Protein AF-A0A940DIC1-F1 (afdb_monomer_lite)

Structure (mmCIF, N/CA/C/O backbone):
data_AF-A0A940DIC1-F1
#
_entry.id   AF-A0A940DIC1-F1
#
loop_
_atom_site.group_PDB
_atom_site.id
_atom_site.type_symbol
_atom_site.label_atom_id
_atom_site.label_alt_id
_atom_site.label_comp_id
_atom_site.label_asym_id
_atom_site.label_entity_id
_atom_site.label_seq_id
_atom_site.pdbx_PDB_ins_code
_atom_site.Cartn_x
_atom_site.Cartn_y
_atom_site.Cartn_z
_atom_site.occupancy
_atom_site.B_iso_or_equiv
_atom_site.auth_seq_id
_atom_site.auth_comp_id
_atom_site.auth_asym_id
_atom_site.auth_atom_id
_atom_site.pdbx_PDB_model_num
ATOM 1 N N . ILE A 1 1 ? -15.016 12.810 -9.858 1.00 68.69 1 ILE A N 1
ATOM 2 C CA . ILE A 1 1 ? -16.436 12.868 -9.439 1.00 68.69 1 ILE A CA 1
ATOM 3 C C . ILE A 1 1 ? -16.909 14.309 -9.594 1.00 68.69 1 ILE A C 1
ATOM 5 O O . ILE A 1 1 ? -16.432 15.171 -8.866 1.00 68.69 1 ILE A O 1
ATOM 9 N N . ARG A 1 2 ? -17.730 14.611 -10.606 1.00 76.62 2 ARG A N 1
ATOM 10 C CA . ARG A 1 2 ? -18.363 15.936 -10.747 1.00 76.62 2 ARG A CA 1
ATOM 11 C C . ARG A 1 2 ? -19.744 15.879 -10.094 1.00 76.62 2 ARG A C 1
ATOM 13 O O . ARG A 1 2 ? -20.342 14.812 -10.072 1.00 76.62 2 ARG A O 1
ATOM 20 N N . ASN A 1 3 ? -20.220 17.005 -9.569 1.00 85.69 3 ASN A N 1
ATOM 21 C CA . ASN A 1 3 ? -21.583 17.164 -9.049 1.00 85.69 3 ASN A CA 1
ATOM 22 C C . ASN A 1 3 ? -21.969 16.194 -7.912 1.00 85.69 3 ASN A C 1
ATOM 24 O O . ASN A 1 3 ? -23.116 15.772 -7.813 1.00 85.69 3 ASN A O 1
ATOM 28 N N . LEU A 1 4 ? -21.025 15.863 -7.023 1.00 89.25 4 LEU A N 1
ATOM 29 C CA . LEU A 1 4 ? -21.255 14.948 -5.895 1.00 89.25 4 LEU A CA 1
ATOM 30 C C . LEU A 1 4 ? -22.467 15.343 -5.031 1.00 89.25 4 LEU A C 1
ATOM 32 O O . LEU A 1 4 ? -23.227 14.479 -4.616 1.00 89.25 4 LEU A O 1
ATOM 36 N N . ILE A 1 5 ? -22.659 16.643 -4.788 1.00 89.31 5 ILE A N 1
ATOM 37 C CA . ILE A 1 5 ? -23.783 17.153 -3.987 1.00 89.31 5 ILE A CA 1
ATOM 38 C C . ILE A 1 5 ? -25.124 16.863 -4.671 1.00 89.31 5 ILE A C 1
ATOM 40 O O . ILE A 1 5 ? -26.065 16.450 -4.003 1.00 89.31 5 ILE A O 1
ATOM 44 N N . GLU A 1 6 ? -25.218 17.047 -5.991 1.00 91.06 6 GLU A N 1
ATOM 45 C CA . GLU A 1 6 ? -26.433 16.726 -6.757 1.00 91.06 6 GLU A CA 1
ATOM 46 C C . GLU A 1 6 ? -26.676 15.212 -6.763 1.00 91.06 6 GLU A C 1
ATOM 48 O O . GLU A 1 6 ? -27.787 14.761 -6.511 1.00 91.06 6 GLU A O 1
ATOM 53 N N . TYR A 1 7 ? -25.615 14.424 -6.965 1.00 90.12 7 TYR A N 1
ATOM 54 C CA . TYR A 1 7 ? -25.676 12.963 -6.957 1.00 90.12 7 TYR A CA 1
ATOM 55 C C . TYR A 1 7 ? -26.191 12.404 -5.621 1.00 90.12 7 TYR A C 1
ATOM 57 O O . TYR A 1 7 ? -27.053 11.526 -5.599 1.00 90.12 7 TYR A O 1
ATOM 65 N N . ASP A 1 8 ? -25.698 12.939 -4.505 1.00 92.38 8 ASP A N 1
ATOM 66 C CA . ASP A 1 8 ? -26.176 12.592 -3.166 1.00 92.38 8 ASP A CA 1
ATOM 67 C C . ASP A 1 8 ? -27.598 13.110 -2.900 1.00 92.38 8 ASP A C 1
ATOM 69 O O . ASP A 1 8 ? -28.417 12.382 -2.347 1.00 92.38 8 ASP A O 1
ATOM 73 N N . SER A 1 9 ? -27.930 14.324 -3.358 1.00 92.25 9 SER A N 1
ATOM 74 C CA . SER A 1 9 ? -29.283 14.896 -3.219 1.00 92.25 9 SER A CA 1
ATOM 75 C C . SER A 1 9 ? -30.351 14.072 -3.948 1.00 92.25 9 SER A C 1
ATOM 77 O O . SER A 1 9 ? -31.492 14.011 -3.495 1.00 92.25 9 SER A O 1
ATOM 79 N N . ASP A 1 10 ? -29.973 13.385 -5.028 1.00 93.19 10 ASP A N 1
ATOM 80 C CA . ASP A 1 10 ? -30.804 12.399 -5.729 1.00 93.19 10 ASP A CA 1
ATOM 81 C C . ASP A 1 10 ? -30.927 11.052 -4.977 1.00 93.19 10 ASP A C 1
ATOM 83 O O . ASP A 1 10 ? -31.548 10.113 -5.480 1.00 93.19 10 ASP A O 1
ATOM 87 N N . GLY A 1 11 ? -30.309 10.910 -3.800 1.00 91.56 11 GLY A N 1
ATOM 88 C CA . GLY A 1 11 ? -30.310 9.690 -2.990 1.00 91.56 11 GLY A CA 1
ATOM 89 C C . GLY A 1 11 ? -29.370 8.591 -3.494 1.00 91.56 11 GLY A C 1
ATOM 90 O O . GLY A 1 11 ? -29.521 7.437 -3.097 1.00 91.56 11 GLY A O 1
ATOM 91 N N . LYS A 1 12 ? -28.407 8.913 -4.369 1.00 90.69 12 LYS A N 1
ATOM 92 C CA . LYS A 1 12 ? -27.533 7.920 -5.026 1.00 90.69 12 LYS A CA 1
ATOM 93 C C . LYS A 1 12 ? -26.241 7.613 -4.260 1.00 90.69 12 LYS A C 1
ATOM 95 O O . LYS A 1 12 ? -25.469 6.768 -4.702 1.00 90.69 12 LYS A O 1
ATOM 100 N N . ALA A 1 13 ? -25.999 8.258 -3.116 1.00 92.38 13 ALA A N 1
ATOM 101 C CA . ALA A 1 13 ? -24.818 8.020 -2.277 1.00 92.38 13 ALA A CA 1
ATOM 102 C C . ALA A 1 13 ? -25.156 7.629 -0.815 1.00 92.38 13 ALA A C 1
ATOM 104 O O . ALA A 1 13 ? -24.582 8.180 0.131 1.00 92.38 13 ALA A O 1
ATOM 105 N N . PRO A 1 14 ? -26.073 6.664 -0.583 1.00 92.94 14 PRO A N 1
ATOM 106 C CA . PRO A 1 14 ? -26.508 6.309 0.765 1.00 92.94 14 PRO A CA 1
ATOM 107 C C . PRO A 1 14 ? -25.343 5.780 1.606 1.00 92.94 14 PRO A C 1
ATOM 109 O O . PRO A 1 14 ? -24.697 4.807 1.242 1.00 92.94 14 PRO A O 1
ATOM 112 N N . GLY A 1 15 ? -25.085 6.402 2.759 1.00 90.44 15 GLY A N 1
ATOM 113 C CA . GLY A 1 15 ? -24.002 5.975 3.651 1.00 90.44 15 GLY A CA 1
ATOM 114 C C . GLY A 1 15 ? -22.594 6.288 3.133 1.00 90.44 15 GLY A C 1
ATOM 115 O O . GLY A 1 15 ? -21.629 5.738 3.664 1.00 90.44 15 GLY A O 1
ATOM 116 N N . PHE A 1 16 ? -22.465 7.165 2.128 1.00 93.38 16 PHE A N 1
ATOM 117 C CA . PHE A 1 16 ? -21.172 7.615 1.617 1.00 93.38 16 PHE A CA 1
ATOM 118 C C . PHE A 1 16 ? -20.406 8.463 2.648 1.00 93.38 16 PHE A C 1
ATOM 120 O O . PHE A 1 16 ? -19.205 8.280 2.860 1.00 93.38 16 PHE A O 1
ATOM 127 N N . TRP A 1 17 ? -21.106 9.393 3.297 1.00 92.25 17 TRP A N 1
ATOM 128 C CA . TRP A 1 17 ? -20.506 10.398 4.171 1.00 92.25 17 TRP A CA 1
ATOM 129 C C . TRP A 1 17 ? -19.941 9.833 5.478 1.00 92.25 17 TRP A C 1
ATOM 131 O O . TRP A 1 17 ? -20.374 8.799 5.981 1.00 92.25 17 TRP A O 1
ATOM 141 N N . LYS A 1 18 ? -18.991 10.584 6.058 1.00 92.19 18 LYS A N 1
ATOM 142 C CA . LYS A 1 18 ? -18.261 10.257 7.299 1.00 92.19 18 LYS A CA 1
ATOM 143 C C . LYS A 1 18 ? -17.429 8.970 7.237 1.00 92.19 18 LYS A C 1
ATOM 145 O O . LYS A 1 18 ? -17.080 8.428 8.282 1.00 92.19 18 LYS A O 1
ATOM 150 N N . ARG A 1 19 ? -17.073 8.517 6.035 1.00 93.62 19 ARG A N 1
ATOM 151 C CA . ARG A 1 19 ? -16.228 7.343 5.825 1.00 93.62 19 ARG A CA 1
ATOM 152 C C . ARG A 1 19 ? -14.916 7.683 5.125 1.00 93.62 19 ARG A C 1
ATOM 154 O O . ARG A 1 19 ? -14.819 8.690 4.429 1.00 93.62 19 ARG A O 1
ATOM 161 N N . VAL A 1 20 ? -13.918 6.832 5.328 1.00 94.62 20 VAL A N 1
ATOM 162 C CA . VAL A 1 20 ? -12.654 6.805 4.590 1.00 94.62 20 VAL A CA 1
ATOM 163 C C . VAL A 1 20 ? -12.739 5.681 3.566 1.00 94.62 20 VAL A C 1
ATOM 165 O O . VAL A 1 20 ? -13.267 4.611 3.862 1.00 94.62 20 VAL A O 1
ATOM 168 N N . TYR A 1 21 ? -12.240 5.945 2.363 1.00 94.38 21 TYR A N 1
ATOM 169 C CA . TYR A 1 21 ? -12.240 4.991 1.264 1.00 94.38 21 TYR A CA 1
ATOM 170 C C . TYR A 1 21 ? -10.852 4.894 0.660 1.00 94.38 21 TYR A C 1
ATOM 172 O O . TYR A 1 21 ? -10.206 5.917 0.420 1.00 94.38 21 TYR A O 1
ATOM 180 N N . ASN A 1 22 ? -10.440 3.673 0.341 1.00 93.44 22 ASN A N 1
ATOM 181 C CA . ASN A 1 22 ? -9.242 3.449 -0.443 1.00 93.44 22 ASN A CA 1
ATOM 182 C C . ASN A 1 22 ? -9.527 3.692 -1.926 1.00 93.44 22 ASN A C 1
ATOM 184 O O . ASN A 1 22 ? -10.461 3.138 -2.508 1.00 93.44 22 ASN A O 1
ATOM 188 N N . ILE A 1 23 ? -8.695 4.520 -2.553 1.00 92.69 23 ILE A N 1
ATOM 189 C CA . ILE A 1 23 ? -8.735 4.764 -3.993 1.00 92.69 23 ILE A CA 1
ATOM 190 C C . ILE A 1 23 ? -7.682 3.873 -4.641 1.00 92.69 23 ILE A C 1
ATOM 192 O O . ILE A 1 23 ? -6.508 3.921 -4.290 1.00 92.69 23 ILE A O 1
ATOM 196 N N . GLY A 1 24 ? -8.101 3.076 -5.616 1.00 92.12 24 GLY A N 1
ATOM 197 C CA . GLY A 1 24 ? -7.212 2.208 -6.379 1.00 92.12 24 GLY A CA 1
ATOM 198 C C . GLY A 1 24 ? -7.800 1.898 -7.746 1.00 92.12 24 GLY A C 1
ATOM 199 O O . GLY A 1 24 ? -8.995 2.098 -7.968 1.00 92.12 24 GLY A O 1
ATOM 200 N N . GLY A 1 25 ? -6.972 1.390 -8.658 1.00 92.31 25 GLY A N 1
ATOM 201 C CA . GLY A 1 25 ? -7.389 1.041 -10.019 1.00 92.31 25 GLY A CA 1
ATOM 202 C C . GLY A 1 25 ? -8.165 -0.280 -10.138 1.00 92.31 25 GLY A C 1
ATOM 203 O O . GLY A 1 25 ? -8.448 -0.702 -11.255 1.00 92.31 25 GLY A O 1
ATOM 204 N N . GLY A 1 26 ? -8.502 -0.930 -9.018 1.00 92.81 26 GLY A N 1
ATOM 205 C CA . GLY A 1 26 ? -9.211 -2.212 -8.981 1.00 92.81 26 GLY A CA 1
ATOM 206 C C . GLY A 1 26 ? -8.342 -3.402 -9.391 1.00 92.81 26 GLY A C 1
ATOM 207 O O . GLY A 1 26 ? -7.152 -3.248 -9.663 1.00 92.81 26 GLY A O 1
ATOM 208 N N . LYS A 1 27 ? -8.951 -4.595 -9.450 1.00 91.00 27 LYS A N 1
ATOM 209 C CA . LYS A 1 27 ? -8.273 -5.871 -9.756 1.00 91.00 27 LYS A CA 1
ATOM 210 C C . LYS A 1 27 ? -7.411 -5.811 -11.022 1.00 91.00 27 LYS A C 1
ATOM 212 O O . LYS A 1 27 ? -6.298 -6.325 -11.022 1.00 91.00 27 LYS A O 1
ATOM 217 N N . ILE A 1 28 ? -7.892 -5.134 -12.066 1.00 90.25 28 ILE A N 1
ATOM 218 C CA . ILE A 1 28 ? -7.186 -5.007 -13.351 1.00 90.25 28 ILE A CA 1
ATOM 219 C C . ILE A 1 28 ? -5.861 -4.233 -13.248 1.00 90.25 28 ILE A C 1
ATOM 221 O O . ILE A 1 28 ? -4.942 -4.489 -14.015 1.00 90.25 28 ILE A O 1
ATOM 225 N N . ASN A 1 29 ? -5.737 -3.338 -12.264 1.00 93.88 29 ASN A N 1
ATOM 226 C CA . ASN A 1 29 ? -4.554 -2.506 -12.041 1.00 93.88 29 ASN A CA 1
ATOM 227 C C . ASN A 1 29 ? -3.745 -2.928 -10.803 1.00 93.88 29 ASN A C 1
ATOM 229 O O . ASN A 1 29 ? -2.856 -2.193 -10.37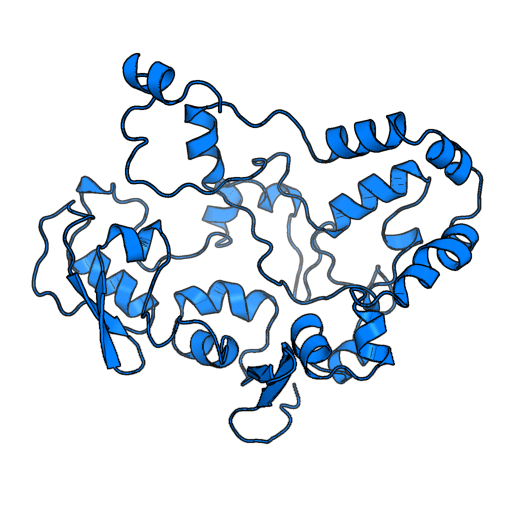2 1.00 93.88 29 ASN A O 1
ATOM 233 N N . ARG A 1 30 ? -4.020 -4.103 -10.219 1.00 93.38 30 ARG A N 1
ATOM 234 C CA . ARG A 1 30 ? -3.170 -4.720 -9.185 1.00 93.38 30 ARG A CA 1
ATOM 235 C C . ARG A 1 30 ? -1.895 -5.255 -9.844 1.00 93.38 30 ARG A C 1
ATOM 237 O O . ARG A 1 30 ? -1.766 -6.440 -10.123 1.00 93.38 30 ARG A O 1
ATOM 244 N N . ARG A 1 31 ? -1.000 -4.332 -10.190 1.00 92.69 31 ARG A N 1
ATOM 245 C CA . ARG A 1 31 ? 0.271 -4.558 -10.886 1.00 92.69 31 ARG A CA 1
ATOM 246 C C . ARG A 1 31 ? 1.433 -4.181 -9.970 1.00 92.69 31 ARG A C 1
ATOM 248 O O . ARG A 1 31 ? 1.280 -3.338 -9.083 1.00 92.69 31 ARG A O 1
ATOM 255 N N . THR A 1 32 ? 2.594 -4.782 -10.193 1.00 92.38 32 THR A N 1
ATOM 256 C CA . THR A 1 32 ? 3.843 -4.367 -9.544 1.00 92.38 32 THR A CA 1
ATOM 257 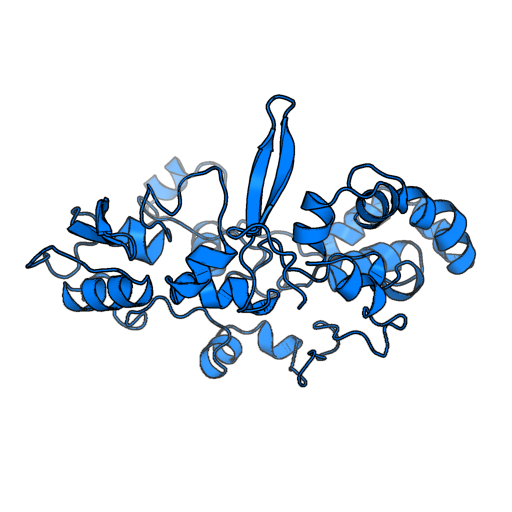C C . THR A 1 32 ? 4.461 -3.170 -10.269 1.00 92.38 32 THR A C 1
ATOM 259 O O . THR A 1 32 ? 4.123 -2.853 -11.417 1.00 92.38 32 THR A O 1
ATOM 262 N N . GLY A 1 33 ? 5.429 -2.517 -9.618 1.00 91.44 33 GLY A N 1
ATOM 263 C CA . GLY A 1 33 ? 6.285 -1.538 -10.290 1.00 91.44 33 GLY A CA 1
ATOM 264 C C . GLY A 1 33 ? 7.019 -2.145 -11.492 1.00 91.44 33 GLY A C 1
ATOM 265 O O . GLY A 1 33 ? 7.122 -1.491 -12.526 1.00 91.44 33 GLY A O 1
ATOM 266 N N . TYR A 1 34 ? 7.439 -3.414 -11.394 1.00 93.75 34 TYR A N 1
ATOM 267 C CA . TYR A 1 34 ? 8.045 -4.147 -12.508 1.00 93.75 34 TYR A CA 1
ATOM 268 C C . TYR A 1 34 ? 7.100 -4.233 -13.710 1.00 93.75 34 TYR A C 1
ATOM 270 O O . TYR A 1 34 ? 7.494 -3.811 -14.789 1.00 93.75 34 TYR A O 1
ATOM 278 N N . ASP A 1 35 ? 5.855 -4.697 -13.533 1.00 94.06 35 ASP A N 1
ATOM 279 C CA . ASP A 1 35 ? 4.901 -4.840 -14.654 1.00 94.06 35 ASP A CA 1
ATOM 280 C C . ASP A 1 35 ? 4.635 -3.496 -15.334 1.00 94.06 35 ASP A C 1
ATOM 282 O O . ASP A 1 35 ? 4.506 -3.398 -16.555 1.00 94.06 35 ASP A O 1
ATOM 286 N N . THR A 1 36 ? 4.575 -2.440 -14.520 1.00 94.12 36 THR A N 1
ATOM 287 C CA . THR A 1 36 ? 4.381 -1.078 -15.007 1.00 94.12 36 THR A CA 1
ATOM 288 C C . THR A 1 36 ? 5.567 -0.643 -15.865 1.00 94.12 36 THR A C 1
ATOM 290 O O . THR A 1 36 ? 5.358 -0.163 -16.977 1.00 94.12 36 THR A O 1
ATOM 293 N N . PHE A 1 37 ? 6.806 -0.839 -15.403 1.00 94.69 37 PHE A N 1
ATOM 294 C CA . PHE A 1 37 ? 7.995 -0.532 -16.201 1.00 94.69 37 PHE A CA 1
ATOM 295 C C . PHE A 1 37 ? 8.110 -1.409 -17.445 1.00 94.69 37 PHE A C 1
ATOM 297 O O . PHE A 1 37 ? 8.465 -0.897 -18.504 1.00 94.69 37 PHE A O 1
ATOM 304 N N . ASP A 1 38 ? 7.785 -2.694 -17.341 1.00 96.50 38 ASP A N 1
ATOM 305 C CA . ASP A 1 38 ? 7.857 -3.635 -18.454 1.00 96.50 38 ASP A CA 1
ATOM 306 C C . ASP A 1 38 ? 6.945 -3.208 -19.612 1.00 96.50 38 ASP A C 1
ATOM 308 O O . ASP A 1 38 ? 7.405 -3.074 -20.748 1.00 96.50 38 ASP A O 1
ATOM 312 N N . GLY A 1 39 ? 5.694 -2.837 -19.309 1.00 95.25 39 GLY A N 1
ATOM 313 C CA . GLY A 1 39 ? 4.765 -2.279 -20.295 1.00 95.25 39 GLY A CA 1
ATOM 314 C C . GLY A 1 39 ? 5.282 -0.996 -20.958 1.00 95.25 39 GLY A C 1
ATOM 315 O O . GLY A 1 39 ? 5.177 -0.834 -22.175 1.00 95.25 39 GLY A O 1
ATOM 316 N N . GLY A 1 40 ? 5.910 -0.102 -20.188 1.00 94.69 40 GLY A N 1
ATOM 317 C CA . GLY A 1 40 ? 6.514 1.120 -20.725 1.00 94.69 40 GLY A CA 1
ATOM 318 C C . GLY A 1 40 ? 7.714 0.842 -21.627 1.00 94.69 40 GLY A C 1
ATOM 319 O O . GLY A 1 40 ? 7.846 1.422 -22.707 1.00 94.69 40 GLY A O 1
ATOM 320 N N . PHE A 1 41 ? 8.574 -0.092 -21.230 1.00 95.88 41 PHE A N 1
ATOM 321 C CA . PHE A 1 41 ? 9.735 -0.493 -22.015 1.00 95.88 41 PHE A CA 1
ATOM 322 C C . PHE A 1 41 ? 9.368 -1.261 -23.289 1.00 95.88 41 PHE A C 1
ATOM 324 O O . PHE A 1 41 ? 10.065 -1.120 -24.300 1.00 95.88 41 PHE A O 1
ATOM 331 N N . ALA A 1 42 ? 8.232 -1.960 -23.308 1.00 95.06 42 ALA A N 1
ATOM 332 C CA . ALA A 1 42 ? 7.696 -2.576 -24.519 1.00 95.06 42 ALA A CA 1
ATOM 333 C C . ALA A 1 42 ? 7.387 -1.539 -25.620 1.00 95.06 42 ALA A C 1
ATOM 335 O O . ALA A 1 42 ? 7.530 -1.826 -26.816 1.00 95.06 42 ALA A O 1
ATOM 336 N N . ILE A 1 43 ? 7.049 -0.292 -25.253 1.00 94.25 43 ILE A N 1
ATOM 337 C CA . ILE A 1 43 ? 6.832 0.804 -26.217 1.00 94.25 43 ILE A CA 1
ATOM 338 C C . ILE A 1 43 ? 8.113 1.116 -27.001 1.00 94.25 43 ILE A C 1
ATOM 340 O O . ILE A 1 43 ? 8.034 1.415 -28.193 1.00 94.25 43 ILE A O 1
ATOM 344 N N . ILE A 1 44 ? 9.284 1.003 -26.370 1.00 92.88 44 ILE A N 1
ATOM 345 C CA . ILE A 1 44 ? 10.596 1.215 -27.006 1.00 92.88 44 ILE A CA 1
ATOM 346 C C . ILE A 1 44 ? 11.272 -0.092 -27.448 1.00 92.88 44 ILE A C 1
ATOM 348 O O . ILE A 1 44 ? 12.427 -0.071 -27.862 1.00 92.88 44 ILE A O 1
ATOM 352 N N . GLY A 1 45 ? 10.550 -1.218 -27.417 1.00 91.88 45 GLY A N 1
ATOM 353 C CA . GLY A 1 45 ? 11.000 -2.498 -27.973 1.00 91.88 45 GLY A CA 1
ATOM 354 C C . GLY A 1 45 ? 11.894 -3.324 -27.052 1.00 91.88 45 GLY A C 1
ATOM 355 O O . GLY A 1 45 ? 12.635 -4.172 -27.541 1.00 91.88 45 GLY A O 1
ATOM 356 N N . GLY A 1 46 ? 11.841 -3.085 -25.742 1.00 94.62 46 GLY A N 1
ATOM 357 C CA . GLY A 1 46 ? 12.520 -3.915 -24.749 1.00 94.62 46 GLY A CA 1
ATOM 358 C C . GLY A 1 46 ? 11.587 -4.353 -23.628 1.00 94.62 46 GLY A C 1
ATOM 359 O O . GLY A 1 46 ? 10.371 -4.369 -23.784 1.00 94.62 46 GLY A O 1
ATOM 360 N N . SER A 1 47 ? 12.190 -4.696 -22.499 1.00 96.06 47 SER A N 1
ATOM 361 C CA . SER A 1 47 ? 11.538 -5.134 -21.265 1.00 96.06 47 SER A CA 1
ATOM 362 C C . SER A 1 47 ? 12.206 -4.470 -20.064 1.00 96.06 47 SER A C 1
ATOM 364 O O . SER A 1 47 ? 13.285 -3.880 -20.204 1.00 96.06 47 SER A O 1
ATOM 366 N N . ALA A 1 48 ? 11.621 -4.611 -18.877 1.00 96.06 48 ALA A N 1
ATOM 367 C CA . ALA A 1 48 ? 12.287 -4.225 -17.632 1.00 96.06 48 ALA A CA 1
ATOM 368 C C . ALA A 1 48 ? 13.664 -4.896 -17.507 1.00 96.06 48 ALA A C 1
ATOM 370 O O . ALA A 1 48 ? 14.655 -4.225 -17.235 1.00 96.06 48 ALA A O 1
ATOM 371 N N . GLU A 1 49 ? 13.761 -6.182 -17.838 1.00 95.75 49 GLU A N 1
ATOM 372 C CA . GLU A 1 49 ? 15.012 -6.955 -17.752 1.00 95.75 49 GLU A CA 1
ATOM 373 C C . GLU A 1 49 ? 16.042 -6.562 -18.815 1.00 95.75 49 GLU A C 1
ATOM 375 O O . GLU A 1 49 ? 17.247 -6.680 -18.608 1.00 95.75 49 GLU A O 1
ATOM 380 N N . SER A 1 50 ? 15.583 -6.037 -19.954 1.00 95.62 50 SER A N 1
ATOM 381 C CA . SER A 1 50 ? 16.474 -5.541 -21.008 1.00 95.62 50 SER A CA 1
ATOM 382 C C . SER A 1 50 ? 17.194 -4.257 -20.606 1.00 95.62 50 SER A C 1
ATOM 384 O O . SER A 1 50 ? 18.265 -3.958 -21.139 1.00 95.62 50 SER A O 1
ATOM 386 N N . PHE A 1 51 ? 16.591 -3.463 -19.720 1.00 96.25 51 PHE A N 1
ATOM 387 C CA . PHE A 1 51 ? 17.006 -2.085 -19.469 1.00 96.25 51 PHE A CA 1
ATOM 388 C C . PHE A 1 51 ? 17.421 -1.803 -18.034 1.00 96.25 51 PHE A C 1
ATOM 390 O O . PHE A 1 51 ? 18.241 -0.911 -17.833 1.00 96.25 51 PHE A O 1
ATOM 397 N N . LEU A 1 52 ? 16.913 -2.552 -17.063 1.00 95.81 52 LEU A N 1
ATOM 398 C CA . LEU A 1 52 ? 17.233 -2.404 -15.650 1.00 95.81 52 LEU A CA 1
ATOM 399 C C . LEU A 1 52 ? 18.091 -3.572 -15.166 1.00 95.81 52 LEU A C 1
ATOM 401 O O . LEU A 1 52 ? 18.046 -4.668 -15.721 1.00 95.81 52 LEU A O 1
ATOM 405 N N . GLU A 1 53 ? 18.853 -3.325 -14.106 1.00 94.75 53 GLU A N 1
ATOM 406 C CA . GLU A 1 53 ? 19.495 -4.370 -13.307 1.00 94.75 53 GLU A CA 1
ATOM 407 C C . GLU A 1 53 ? 18.765 -4.497 -11.972 1.00 94.75 53 GLU A C 1
ATOM 409 O O . GLU A 1 53 ? 18.299 -3.470 -11.461 1.00 94.75 53 GLU A O 1
ATOM 414 N N . PRO A 1 54 ? 18.696 -5.691 -11.358 1.00 93.56 54 PRO A N 1
ATOM 415 C CA . PRO A 1 54 ? 17.997 -5.860 -10.089 1.00 93.56 54 PRO A CA 1
ATOM 416 C C . PRO A 1 54 ? 18.470 -4.870 -9.016 1.00 93.56 54 PRO A C 1
ATOM 418 O O . PRO A 1 54 ? 17.657 -4.167 -8.417 1.00 93.56 54 PRO A O 1
ATOM 421 N N . VAL A 1 55 ? 19.790 -4.704 -8.874 1.00 92.50 55 VAL A N 1
ATOM 422 C CA . VAL A 1 55 ? 20.418 -3.810 -7.885 1.00 92.50 55 VAL A CA 1
ATOM 423 C C . VAL A 1 55 ? 20.114 -2.320 -8.091 1.00 92.50 55 VAL A C 1
ATOM 425 O O . VAL A 1 55 ? 20.270 -1.528 -7.167 1.00 92.50 55 VAL A O 1
ATOM 428 N N . TRP A 1 56 ? 19.647 -1.904 -9.275 1.00 93.81 56 TRP A N 1
ATOM 429 C CA . TRP A 1 56 ? 19.282 -0.501 -9.520 1.00 93.81 56 TRP A CA 1
ATOM 430 C C . TRP A 1 56 ? 17.950 -0.101 -8.881 1.00 93.81 56 TRP A C 1
ATOM 432 O O . TRP A 1 56 ? 17.633 1.089 -8.821 1.00 93.81 56 TRP A O 1
ATOM 442 N N . ASN A 1 57 ? 17.178 -1.081 -8.415 1.00 91.62 57 ASN A N 1
ATOM 443 C CA . ASN A 1 57 ? 15.838 -0.901 -7.881 1.00 91.62 57 ASN A CA 1
ATOM 444 C C . ASN A 1 57 ? 15.850 -1.098 -6.365 1.00 91.62 57 ASN A C 1
ATOM 446 O O . ASN A 1 57 ? 16.570 -1.951 -5.851 1.00 91.62 57 ASN A O 1
ATOM 450 N N . CYS A 1 58 ? 15.035 -0.329 -5.643 1.00 90.69 58 CYS A N 1
ATOM 451 C CA . CYS A 1 58 ? 14.863 -0.523 -4.205 1.00 90.69 58 CYS A CA 1
ATOM 452 C C . CYS A 1 58 ? 14.139 -1.858 -3.952 1.00 90.69 58 CYS A C 1
ATOM 454 O O . CYS A 1 58 ? 12.988 -1.982 -4.376 1.00 90.69 58 CYS A O 1
ATOM 456 N N . PRO A 1 59 ? 14.744 -2.834 -3.249 1.00 87.62 59 PRO A N 1
ATOM 457 C CA . PRO A 1 59 ? 14.053 -4.070 -2.881 1.00 87.62 59 PRO A CA 1
ATOM 458 C C . PRO A 1 59 ? 13.026 -3.864 -1.757 1.00 87.62 59 PRO A C 1
ATOM 460 O O . PRO A 1 59 ? 12.158 -4.707 -1.558 1.00 87.62 59 PRO A O 1
ATOM 463 N N . ARG A 1 60 ? 13.120 -2.760 -1.001 1.00 89.38 60 ARG A N 1
ATOM 464 C CA . ARG A 1 60 ? 12.200 -2.459 0.102 1.00 89.38 60 ARG A CA 1
ATOM 465 C C . ARG A 1 60 ? 10.918 -1.807 -0.388 1.00 89.38 60 ARG A C 1
ATOM 467 O O . ARG A 1 60 ? 10.944 -0.875 -1.193 1.00 89.38 60 ARG A O 1
ATOM 474 N N . ASN A 1 61 ? 9.801 -2.249 0.176 1.00 81.81 61 ASN A N 1
ATOM 475 C CA . ASN A 1 61 ? 8.499 -1.677 -0.103 1.00 81.81 61 ASN A CA 1
ATOM 476 C C . ASN A 1 61 ? 8.293 -0.393 0.721 1.00 81.81 61 ASN A C 1
ATOM 478 O O . ASN A 1 61 ? 8.144 -0.429 1.940 1.00 81.81 61 ASN A O 1
ATOM 482 N N . PHE A 1 62 ? 8.267 0.761 0.049 1.00 65.56 62 PHE A N 1
ATOM 483 C CA . PHE A 1 62 ? 8.035 2.069 0.669 1.00 65.56 62 PHE A CA 1
ATOM 484 C C . PHE A 1 62 ? 6.544 2.462 0.608 1.00 65.56 62 PHE A C 1
ATOM 486 O O . PHE A 1 62 ? 6.237 3.591 0.247 1.00 65.56 62 PHE A O 1
ATOM 493 N N . HIS A 1 63 ? 5.622 1.565 0.990 1.00 65.69 63 HIS A N 1
ATOM 494 C CA . HIS A 1 63 ? 4.148 1.751 1.069 1.00 65.69 63 HIS A CA 1
ATOM 495 C C . HIS A 1 63 ? 3.317 1.430 -0.196 1.00 65.69 63 HIS A C 1
ATOM 497 O O . HIS A 1 63 ? 2.155 1.830 -0.291 1.00 65.69 63 HIS A O 1
ATOM 503 N N . GLY A 1 64 ? 3.859 0.693 -1.164 1.00 80.31 64 GLY A N 1
ATOM 504 C CA . GLY A 1 64 ? 3.079 0.150 -2.275 1.00 80.31 64 GLY A CA 1
ATOM 505 C C . GLY A 1 64 ? 2.238 -1.046 -1.827 1.00 80.31 64 GLY A C 1
ATOM 506 O O . GLY A 1 64 ? 2.776 -2.127 -1.607 1.00 80.31 64 GLY A O 1
ATOM 507 N N . VAL A 1 65 ? 0.922 -0.870 -1.712 1.00 88.19 65 VAL A N 1
ATOM 508 C CA . VAL A 1 65 ? -0.029 -1.948 -1.393 1.00 88.19 65 VAL A CA 1
ATOM 509 C C . VAL A 1 65 ? -1.204 -1.939 -2.363 1.00 88.19 65 VAL A C 1
ATOM 511 O O . VAL A 1 65 ? -1.547 -0.908 -2.948 1.00 88.19 65 VAL A O 1
ATOM 514 N N . TRP A 1 66 ? -1.841 -3.093 -2.533 1.00 92.19 66 TRP A N 1
ATOM 515 C CA . TRP A 1 66 ? -3.116 -3.186 -3.231 1.00 92.19 66 TRP A CA 1
ATOM 516 C C . TRP A 1 66 ? -4.266 -3.110 -2.235 1.00 92.19 66 TRP A C 1
ATOM 518 O O . TRP A 1 66 ? -4.258 -3.771 -1.203 1.00 92.19 66 TRP A O 1
ATOM 528 N N . PHE A 1 67 ? -5.291 -2.336 -2.579 1.00 92.88 67 PHE A N 1
ATOM 529 C CA . PHE A 1 67 ? -6.486 -2.201 -1.755 1.00 92.88 67 PHE A CA 1
ATOM 530 C C . PHE A 1 67 ? -7.580 -3.153 -2.242 1.00 92.88 67 PHE A C 1
ATOM 532 O O . PHE A 1 67 ? -8.159 -2.953 -3.324 1.00 92.88 67 PHE A O 1
ATOM 539 N N . SER A 1 68 ? -7.858 -4.185 -1.443 1.00 92.38 68 SER A N 1
ATOM 540 C CA . SER A 1 68 ? -8.924 -5.164 -1.694 1.00 92.38 68 SER A CA 1
ATOM 541 C C . SER A 1 68 ? -10.307 -4.506 -1.711 1.00 92.38 68 SER A C 1
ATOM 543 O O . SER A 1 68 ? -11.132 -4.794 -2.570 1.00 92.38 68 SER A O 1
ATOM 545 N N . ASP A 1 69 ? -10.519 -3.510 -0.854 1.00 92.81 69 ASP A N 1
ATOM 546 C CA . ASP A 1 69 ? -11.781 -2.788 -0.674 1.00 92.81 69 ASP A CA 1
ATOM 547 C C . ASP A 1 69 ? -11.955 -1.560 -1.586 1.00 92.81 69 ASP A C 1
ATOM 549 O O . ASP A 1 69 ? -12.964 -0.858 -1.508 1.00 92.81 69 ASP A O 1
ATOM 553 N N . SER A 1 70 ? -11.014 -1.287 -2.496 1.00 94.00 70 SER A N 1
ATOM 554 C CA . SER A 1 70 ? -11.090 -0.094 -3.355 1.00 94.00 70 SER A CA 1
ATOM 555 C C . SER A 1 70 ? -12.316 -0.071 -4.280 1.00 94.00 70 SER A C 1
ATOM 557 O O . SER A 1 70 ? -12.654 0.981 -4.825 1.00 94.00 70 SER A O 1
ATOM 559 N N . GLN A 1 71 ? -12.983 -1.216 -4.484 1.00 94.62 71 GLN A N 1
ATOM 560 C CA . GLN A 1 71 ? -14.246 -1.310 -5.224 1.00 94.62 71 GLN A CA 1
ATOM 561 C C . GLN A 1 71 ? -15.386 -0.535 -4.547 1.00 94.62 71 GLN A C 1
ATOM 563 O O . GLN A 1 71 ? -16.243 -0.003 -5.240 1.00 94.62 71 GLN A O 1
ATOM 568 N N . VAL A 1 72 ? -15.359 -0.377 -3.219 1.00 94.69 72 VAL A N 1
ATOM 569 C CA . VAL A 1 72 ? -16.447 0.267 -2.467 1.00 94.69 72 VAL A CA 1
ATOM 570 C C . VAL A 1 72 ? -16.714 1.692 -2.957 1.00 94.69 72 VAL A C 1
ATOM 572 O O . VAL A 1 72 ? -17.864 2.078 -3.129 1.00 94.69 72 VAL A O 1
ATOM 575 N N . LEU A 1 73 ? -15.667 2.491 -3.194 1.00 94.50 73 LEU A N 1
ATOM 576 C CA . LEU A 1 73 ? -15.841 3.852 -3.715 1.00 94.50 73 LEU A CA 1
ATOM 577 C C . LEU A 1 73 ? -16.199 3.860 -5.205 1.00 94.50 73 LEU A C 1
ATOM 579 O O . LEU A 1 73 ? -16.914 4.749 -5.670 1.00 94.50 73 LEU A O 1
ATOM 583 N N . GLU A 1 74 ? -15.682 2.887 -5.951 1.00 94.62 74 GLU A N 1
ATOM 584 C CA . GLU A 1 74 ? -15.989 2.725 -7.369 1.00 94.62 74 GLU A CA 1
ATOM 585 C C . GLU A 1 74 ? -17.478 2.431 -7.582 1.00 94.62 74 GLU A C 1
ATOM 587 O O . GLU A 1 74 ? -18.070 2.994 -8.497 1.00 94.62 74 GLU A O 1
ATOM 592 N N . ASP A 1 75 ? -18.111 1.652 -6.705 1.00 94.12 75 ASP A N 1
ATOM 593 C CA . ASP A 1 75 ? -19.547 1.354 -6.772 1.00 94.12 75 ASP A CA 1
ATOM 594 C C . ASP A 1 75 ? -20.430 2.595 -6.567 1.00 94.12 75 ASP A C 1
ATOM 596 O O . ASP A 1 75 ? -21.554 2.638 -7.062 1.00 94.12 75 ASP A O 1
ATOM 600 N N . TYR A 1 76 ? -19.930 3.629 -5.878 1.00 92.75 76 TYR A N 1
ATOM 601 C CA . TYR A 1 76 ? -20.651 4.898 -5.759 1.00 92.75 76 TYR A CA 1
ATOM 602 C C . TYR A 1 76 ? -20.542 5.764 -7.011 1.00 92.75 76 TYR A C 1
ATOM 604 O O . TYR A 1 76 ? -21.512 6.437 -7.361 1.00 92.75 76 TYR A O 1
ATOM 612 N N . PHE A 1 77 ? -19.360 5.832 -7.635 1.00 92.12 77 PHE A N 1
ATOM 613 C CA . PHE A 1 77 ? -19.042 6.929 -8.559 1.00 92.12 77 PHE A CA 1
ATOM 614 C C . PHE A 1 77 ? -18.463 6.530 -9.910 1.00 92.12 77 PHE A C 1
ATOM 616 O O . PHE A 1 77 ? -18.287 7.419 -10.746 1.00 92.12 77 PHE A O 1
ATOM 623 N N . HIS A 1 78 ? -18.154 5.253 -10.120 1.00 91.88 78 HIS A N 1
ATOM 624 C CA . HIS A 1 78 ? -17.646 4.709 -11.378 1.00 91.88 78 HIS A CA 1
ATOM 625 C C . HIS A 1 78 ? -16.513 5.560 -11.981 1.00 91.88 78 HIS A C 1
ATOM 627 O O . HIS A 1 78 ? -16.589 6.037 -13.116 1.00 91.88 78 HIS A O 1
ATOM 633 N N . PHE A 1 79 ? -15.506 5.876 -11.160 1.00 91.31 79 PHE A N 1
ATOM 634 C CA . PHE A 1 79 ? -14.457 6.838 -11.499 1.00 91.31 79 PHE A CA 1
ATOM 635 C C . PHE A 1 79 ? -13.283 6.206 -12.249 1.00 91.31 79 PHE A C 1
ATOM 637 O O . PHE A 1 79 ? -12.457 6.939 -12.798 1.00 91.31 79 PHE A O 1
ATOM 644 N N . ARG A 1 80 ? -13.172 4.875 -12.260 1.00 93.75 80 ARG A N 1
ATOM 645 C CA . ARG A 1 80 ? -12.115 4.167 -12.984 1.00 93.75 80 ARG A CA 1
ATOM 646 C C . ARG A 1 80 ? -12.421 4.144 -14.475 1.00 93.75 80 ARG A C 1
ATOM 648 O O . ARG A 1 80 ? -13.453 3.647 -14.907 1.00 93.75 80 ARG A O 1
ATOM 655 N N . THR A 1 81 ? -11.488 4.651 -15.271 1.00 93.00 81 THR A N 1
ATOM 656 C CA . THR A 1 81 ? -11.655 4.757 -16.729 1.00 93.00 81 THR A CA 1
ATOM 657 C C . THR A 1 81 ? -10.488 4.191 -17.526 1.00 93.00 81 THR A C 1
ATOM 659 O O . THR A 1 81 ? -10.588 4.123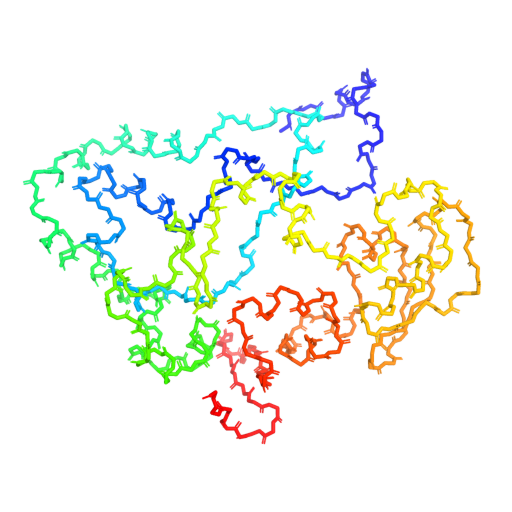 -18.746 1.00 93.00 81 THR A O 1
ATOM 662 N N . GLN A 1 82 ? -9.381 3.842 -16.866 1.00 93.69 82 GLN A N 1
ATOM 663 C CA . GLN A 1 82 ? -8.122 3.492 -17.519 1.00 93.69 82 GLN A CA 1
ATOM 664 C C . GLN A 1 82 ? -7.416 2.343 -16.799 1.00 93.69 82 GLN A C 1
ATOM 666 O O . GLN A 1 82 ? -7.461 2.236 -15.565 1.00 93.69 82 GLN A O 1
ATOM 671 N N . THR A 1 83 ? -6.720 1.521 -17.578 1.00 94.81 83 THR A N 1
ATOM 672 C CA . THR A 1 83 ? -5.738 0.551 -17.092 1.00 94.81 83 THR A CA 1
ATOM 673 C C . THR A 1 83 ? -4.300 1.070 -17.224 1.00 94.81 83 THR A C 1
ATOM 675 O O . THR A 1 83 ? -4.044 2.121 -17.821 1.00 94.81 83 THR A O 1
ATOM 678 N N . VAL A 1 84 ? -3.333 0.331 -16.670 1.00 93.56 84 VAL A N 1
ATOM 679 C CA . VAL A 1 84 ? -1.898 0.576 -16.907 1.00 93.56 84 VAL A CA 1
ATOM 680 C C . VAL A 1 84 ? -1.560 0.470 -18.401 1.00 93.56 84 VAL A C 1
ATOM 682 O O . VAL A 1 84 ? -0.755 1.247 -18.911 1.00 93.56 84 VAL A O 1
ATOM 685 N N . GLU A 1 85 ? -2.202 -0.444 -19.127 1.00 94.56 85 GLU A N 1
ATOM 686 C CA . GLU A 1 85 ? -2.039 -0.591 -20.576 1.00 94.56 85 GLU A CA 1
ATOM 687 C C . GLU A 1 85 ? -2.572 0.637 -21.322 1.00 94.56 85 GLU A C 1
ATOM 689 O O . GLU A 1 85 ? -1.859 1.175 -22.169 1.00 94.56 85 GLU A O 1
ATOM 694 N N . ASP A 1 86 ? -3.758 1.144 -20.959 1.00 96.62 86 ASP A N 1
ATOM 695 C CA . ASP A 1 86 ? -4.311 2.371 -21.553 1.00 96.62 86 ASP A CA 1
ATOM 696 C C . ASP A 1 86 ? -3.360 3.563 -21.372 1.00 96.62 86 ASP A C 1
ATOM 698 O O . ASP A 1 86 ? -3.151 4.353 -22.298 1.00 96.62 86 ASP A O 1
ATOM 702 N N . TYR A 1 87 ? -2.752 3.692 -20.186 1.00 95.44 87 TYR A N 1
ATOM 703 C CA . TYR A 1 87 ? -1.748 4.723 -19.916 1.00 95.44 87 TYR A CA 1
ATOM 704 C C . TYR A 1 87 ? -0.565 4.617 -20.886 1.00 95.44 87 TYR A C 1
ATOM 706 O O . TYR A 1 87 ? -0.189 5.606 -21.525 1.00 95.44 87 TYR A O 1
ATOM 714 N N . TRP A 1 88 ? -0.007 3.418 -21.051 1.00 95.81 88 TRP A N 1
ATOM 715 C CA . TRP A 1 88 ? 1.122 3.195 -21.950 1.00 95.81 88 TRP A CA 1
ATOM 716 C C . TRP A 1 88 ? 0.761 3.381 -23.424 1.00 95.81 88 TRP A C 1
ATOM 718 O O . TRP A 1 88 ? 1.561 3.930 -24.184 1.00 95.81 88 TRP A O 1
ATOM 728 N N . GLU A 1 89 ? -0.459 3.040 -23.836 1.00 95.50 89 GLU A N 1
ATOM 729 C CA . GLU A 1 89 ? -0.947 3.369 -25.174 1.00 95.50 89 GLU A CA 1
ATOM 730 C C . GLU A 1 89 ? -1.015 4.879 -25.421 1.00 95.50 89 GLU A C 1
ATOM 732 O O . GLU A 1 89 ? -0.656 5.346 -26.507 1.00 95.50 89 GLU A O 1
ATOM 737 N N . ILE A 1 90 ? -1.480 5.655 -24.438 1.00 96.06 90 ILE A N 1
ATOM 738 C CA . ILE A 1 90 ? -1.530 7.120 -24.528 1.00 96.06 90 ILE A CA 1
ATOM 739 C C . ILE A 1 90 ? -0.115 7.684 -24.676 1.00 96.06 90 ILE A C 1
ATOM 741 O O . ILE A 1 90 ? 0.121 8.509 -25.561 1.00 96.06 90 ILE A O 1
ATOM 745 N N . VAL A 1 91 ? 0.838 7.204 -23.871 1.00 95.44 91 VAL A N 1
ATOM 746 C CA . VAL A 1 91 ? 2.253 7.602 -23.964 1.00 95.44 91 VAL A CA 1
ATOM 747 C C . VAL A 1 91 ? 2.827 7.251 -25.339 1.00 95.44 91 VAL A C 1
ATOM 749 O O . VAL A 1 91 ? 3.443 8.102 -25.982 1.00 95.44 91 VAL A O 1
ATOM 752 N N . ALA A 1 92 ? 2.584 6.039 -25.842 1.00 94.94 92 ALA A N 1
ATOM 753 C CA . ALA A 1 92 ? 3.055 5.610 -27.158 1.00 94.94 92 ALA A CA 1
ATOM 754 C C . ALA A 1 92 ? 2.509 6.497 -28.290 1.00 94.94 92 ALA A C 1
ATOM 756 O O . ALA A 1 92 ? 3.253 6.880 -29.195 1.00 94.94 92 ALA A O 1
ATOM 757 N N . LYS A 1 93 ? 1.222 6.864 -28.223 1.00 95.62 93 LYS A N 1
ATOM 758 C CA . LYS A 1 93 ? 0.569 7.767 -29.188 1.00 95.62 93 LYS A CA 1
ATOM 759 C C . LYS A 1 93 ? 1.133 9.191 -29.106 1.00 95.62 93 LYS A C 1
ATOM 761 O O . LYS A 1 93 ? 1.332 9.822 -30.142 1.00 95.62 93 LYS A O 1
ATOM 766 N N . ALA A 1 94 ? 1.413 9.688 -27.900 1.00 96.56 94 ALA A N 1
ATOM 767 C CA . ALA A 1 94 ? 1.972 11.023 -27.674 1.00 96.56 94 ALA A CA 1
ATOM 768 C C . ALA A 1 94 ? 3.455 11.138 -28.072 1.00 96.56 94 ALA A C 1
ATOM 770 O O . ALA A 1 94 ? 3.909 12.220 -28.449 1.00 96.56 94 ALA A O 1
ATOM 771 N N . HIS A 1 95 ? 4.201 10.028 -28.045 1.00 94.06 95 HIS A N 1
ATOM 772 C CA . HIS A 1 95 ? 5.633 9.989 -28.346 1.00 94.06 95 HIS A CA 1
ATOM 773 C C . HIS A 1 95 ? 5.979 9.003 -29.478 1.00 94.06 95 HIS A C 1
ATOM 775 O O . HIS A 1 95 ? 6.671 8.010 -29.241 1.00 94.06 95 HIS A O 1
ATOM 781 N N . PRO A 1 96 ? 5.611 9.291 -30.745 1.00 90.31 96 PRO A N 1
ATOM 782 C CA . PRO A 1 96 ? 5.888 8.398 -31.877 1.00 90.31 96 PRO A CA 1
ATOM 783 C C . PRO A 1 96 ? 7.373 8.055 -32.070 1.00 90.31 96 PRO A C 1
ATOM 785 O O . PRO A 1 96 ? 7.702 7.006 -32.619 1.00 90.31 96 PRO A O 1
ATOM 788 N N . VAL A 1 97 ? 8.286 8.909 -31.590 1.00 89.06 97 VAL A N 1
ATOM 789 C CA . VAL A 1 97 ? 9.737 8.655 -31.606 1.00 89.06 97 VAL A CA 1
ATOM 790 C C . VAL A 1 97 ? 10.124 7.377 -30.852 1.00 89.06 97 VAL A C 1
ATOM 792 O O . VAL A 1 97 ? 11.086 6.714 -31.230 1.00 89.06 97 VAL A O 1
ATOM 795 N N . TYR A 1 98 ? 9.357 6.969 -29.838 1.00 90.19 98 TYR A N 1
ATOM 796 C CA . TYR A 1 98 ? 9.597 5.721 -29.112 1.00 90.19 98 TYR A CA 1
ATOM 797 C C . TYR A 1 98 ? 9.412 4.486 -29.995 1.00 90.19 98 TYR A C 1
ATOM 799 O O . TYR A 1 98 ? 10.150 3.516 -29.847 1.00 90.19 98 TYR A O 1
ATOM 807 N N . ALA A 1 99 ? 8.532 4.548 -30.999 1.00 85.12 99 ALA A N 1
ATOM 808 C CA . ALA A 1 99 ? 8.401 3.470 -31.974 1.00 85.12 99 ALA A CA 1
ATOM 809 C C . ALA A 1 99 ? 9.671 3.297 -32.828 1.00 85.12 99 ALA A C 1
ATOM 811 O O . ALA A 1 99 ? 9.967 2.184 -33.253 1.00 85.12 99 ALA A O 1
ATOM 812 N N . VAL A 1 100 ? 10.449 4.366 -33.043 1.00 87.50 100 VAL A N 1
ATOM 813 C CA . VAL A 1 100 ? 11.740 4.296 -33.751 1.00 87.50 100 VAL A CA 1
ATOM 814 C C . VAL A 1 100 ? 12.803 3.614 -32.887 1.00 87.50 100 VAL A C 1
ATOM 816 O O . VAL A 1 100 ? 13.646 2.887 -33.412 1.00 87.50 100 VAL A O 1
ATOM 819 N N . ALA A 1 101 ? 12.745 3.788 -31.562 1.00 88.88 101 ALA A N 1
ATOM 820 C CA . ALA A 1 101 ? 13.681 3.147 -30.639 1.00 88.88 101 ALA A CA 1
ATOM 821 C C . ALA A 1 101 ? 13.629 1.611 -30.717 1.00 88.88 101 ALA A C 1
ATOM 823 O O . ALA A 1 101 ? 14.656 0.975 -30.510 1.00 88.88 101 ALA A O 1
ATOM 824 N N . LYS A 1 102 ? 12.497 1.025 -31.143 1.00 88.69 102 LYS A N 1
ATOM 825 C CA . LYS A 1 102 ? 12.341 -0.427 -31.358 1.00 88.69 102 LYS A CA 1
ATOM 826 C C . LYS A 1 102 ? 13.351 -1.033 -32.339 1.00 88.69 102 LYS A C 1
ATOM 828 O O . LYS A 1 102 ? 13.571 -2.238 -32.315 1.00 88.69 102 LYS A O 1
ATOM 833 N N . PHE A 1 103 ? 13.938 -0.224 -33.222 1.00 91.25 103 PHE A N 1
ATOM 834 C CA . PHE A 1 103 ? 14.936 -0.679 -34.196 1.00 91.25 103 PHE A CA 1
ATOM 835 C C . PHE A 1 103 ? 16.379 -0.576 -33.683 1.00 91.25 103 PHE A C 1
ATOM 837 O O . PHE A 1 103 ? 17.306 -1.000 -34.373 1.00 91.25 103 PHE A O 1
ATOM 844 N N . LEU A 1 104 ? 16.592 0.002 -32.498 1.00 91.56 104 LEU A N 1
ATOM 845 C CA . LEU A 1 104 ? 17.908 0.111 -31.880 1.00 91.56 104 LEU A CA 1
ATOM 846 C C . LEU A 1 104 ? 18.158 -1.092 -30.956 1.00 91.56 104 LEU A C 1
ATOM 848 O O . LEU A 1 104 ? 17.243 -1.523 -30.256 1.00 91.56 104 LEU A O 1
ATOM 852 N N . PRO A 1 105 ? 19.395 -1.617 -30.882 1.00 93.81 105 PRO A N 1
ATOM 853 C CA . PRO A 1 105 ? 19.729 -2.658 -29.916 1.00 93.81 105 PRO A CA 1
ATOM 854 C C . PRO A 1 105 ? 19.465 -2.194 -28.478 1.00 93.81 105 PRO A C 1
ATOM 856 O O . PRO A 1 105 ? 19.904 -1.109 -28.085 1.00 93.81 105 PRO A O 1
ATOM 859 N N . SER A 1 106 ? 18.815 -3.032 -27.667 1.00 93.81 106 SER A N 1
ATOM 860 C CA . SER A 1 106 ? 18.447 -2.693 -26.285 1.00 93.81 106 SER A CA 1
ATOM 861 C C . SER A 1 106 ? 19.652 -2.272 -25.437 1.00 93.81 106 SER A C 1
ATOM 863 O O . SER A 1 106 ? 19.586 -1.272 -24.727 1.00 93.81 106 SER A O 1
ATOM 865 N N . GLY A 1 107 ? 20.799 -2.944 -25.587 1.00 94.75 107 GLY A N 1
ATOM 866 C CA . GLY A 1 107 ? 22.039 -2.575 -24.894 1.00 94.75 107 GLY A CA 1
ATOM 867 C C . GLY A 1 107 ? 22.531 -1.154 -25.210 1.00 94.75 107 GLY A C 1
ATOM 868 O O . GLY A 1 107 ? 23.076 -0.482 -24.335 1.00 94.75 107 GLY A O 1
ATOM 869 N N . LEU A 1 108 ? 22.290 -0.651 -26.427 1.00 94.75 108 LEU A N 1
ATOM 870 C CA . LEU A 1 108 ? 22.640 0.722 -26.797 1.00 94.75 108 LEU A CA 1
ATOM 871 C C . LEU A 1 108 ? 21.727 1.733 -26.093 1.00 94.75 108 LEU A C 1
ATOM 873 O O . LEU A 1 108 ? 22.213 2.721 -25.542 1.00 94.75 108 LEU A O 1
ATOM 877 N N . ILE A 1 109 ? 20.417 1.470 -26.079 1.00 94.56 109 ILE A N 1
ATOM 878 C CA . ILE A 1 109 ? 19.433 2.304 -25.373 1.00 94.56 109 ILE A CA 1
ATOM 879 C C . ILE A 1 109 ? 19.730 2.302 -23.870 1.00 94.56 109 ILE A C 1
ATOM 881 O O . ILE A 1 109 ? 19.810 3.369 -23.260 1.00 94.56 109 ILE A O 1
ATOM 885 N N . LYS A 1 110 ? 19.966 1.121 -23.286 1.00 95.94 110 LYS A N 1
ATOM 886 C CA . LYS A 1 110 ? 20.353 0.957 -21.882 1.00 95.94 110 LYS A CA 1
ATOM 887 C C . LYS A 1 110 ? 21.537 1.854 -21.538 1.00 95.94 110 LYS A C 1
ATOM 889 O O . LYS A 1 110 ? 21.442 2.669 -20.626 1.00 95.94 110 LYS A O 1
ATOM 894 N N . LYS A 1 111 ? 22.612 1.776 -22.328 1.00 96.12 111 LYS A N 1
ATOM 895 C CA . LYS A 1 111 ? 23.849 2.516 -22.062 1.00 96.12 111 LYS A CA 1
ATOM 896 C C . LYS A 1 111 ? 23.708 4.029 -22.236 1.00 96.12 111 LYS A C 1
ATOM 898 O O . LYS A 1 111 ? 24.281 4.799 -21.469 1.00 96.12 111 LYS A O 1
ATOM 903 N N . LEU A 1 112 ? 22.997 4.469 -23.275 1.00 94.56 112 LEU A N 1
ATOM 904 C CA . LEU A 1 112 ? 22.952 5.883 -23.665 1.00 94.56 112 LEU A CA 1
ATOM 905 C C . LEU A 1 112 ? 21.782 6.667 -23.066 1.00 94.56 112 LEU A C 1
ATOM 907 O O . LEU A 1 112 ? 21.857 7.897 -23.027 1.00 94.56 112 LEU A O 1
ATOM 911 N N . ALA A 1 113 ? 20.726 5.990 -22.620 1.00 93.00 113 ALA A N 1
ATOM 912 C CA . ALA A 1 113 ? 19.553 6.613 -22.017 1.00 93.00 113 ALA A CA 1
ATOM 913 C C . ALA A 1 113 ? 19.381 6.185 -20.556 1.00 93.00 113 ALA A C 1
ATOM 915 O O . ALA A 1 113 ? 19.460 7.034 -19.674 1.00 93.00 113 ALA A O 1
ATOM 916 N N . ILE A 1 114 ? 19.202 4.888 -20.293 1.00 94.75 114 ILE A N 1
ATOM 917 C CA . ILE A 1 114 ? 18.772 4.395 -18.973 1.00 94.75 114 ILE A CA 1
ATOM 918 C C . ILE A 1 114 ? 19.868 4.552 -17.916 1.00 94.75 114 ILE A C 1
ATOM 920 O O . ILE A 1 114 ? 19.630 5.162 -16.879 1.00 94.75 114 ILE A O 1
ATOM 924 N N . GLU A 1 115 ? 21.096 4.110 -18.195 1.00 96.25 115 GLU A N 1
ATOM 925 C CA . GLU A 1 115 ? 22.223 4.241 -17.258 1.00 96.25 115 GLU A CA 1
ATOM 926 C C . GLU A 1 115 ? 22.535 5.700 -16.903 1.00 96.25 115 GLU A C 1
ATOM 928 O O . GLU A 1 115 ? 22.999 5.989 -15.801 1.00 96.25 115 GLU A O 1
ATOM 933 N N . ARG A 1 116 ? 22.250 6.651 -17.802 1.00 95.38 116 ARG A N 1
ATOM 934 C CA . ARG A 1 116 ? 22.452 8.079 -17.514 1.00 95.38 116 ARG A CA 1
ATOM 935 C C . ARG A 1 116 ? 21.504 8.595 -16.433 1.00 95.38 116 ARG A C 1
ATOM 937 O O . ARG A 1 116 ? 21.865 9.534 -15.727 1.00 95.38 116 ARG A O 1
ATOM 944 N N . LEU A 1 117 ? 20.333 7.977 -16.280 1.00 94.94 117 LEU A N 1
ATOM 945 C CA . LEU A 1 117 ? 19.361 8.331 -15.245 1.00 94.94 117 LEU A CA 1
ATOM 946 C C . LEU A 1 117 ? 19.826 7.905 -13.846 1.00 94.94 117 LEU A C 1
ATOM 948 O O . LEU A 1 117 ? 19.375 8.484 -12.864 1.00 94.94 117 LEU A O 1
ATOM 952 N N . LEU A 1 118 ? 20.779 6.969 -13.730 1.00 95.12 118 LEU A N 1
ATOM 953 C CA . LEU A 1 118 ? 21.321 6.529 -12.435 1.00 95.12 118 LEU A CA 1
ATOM 954 C C . LEU A 1 118 ? 22.076 7.636 -11.685 1.00 95.12 118 LEU A C 1
ATOM 956 O O . LEU A 1 118 ? 22.326 7.503 -10.490 1.00 95.12 118 LEU A O 1
ATOM 960 N N . GLY A 1 119 ? 22.460 8.713 -12.376 1.00 93.81 119 GLY A N 1
ATOM 961 C CA . GLY A 1 119 ? 23.068 9.894 -11.768 1.00 93.81 119 GLY A CA 1
ATOM 962 C C . GLY A 1 119 ? 22.065 10.885 -11.168 1.00 93.81 119 GLY A C 1
ATOM 963 O O . GLY A 1 119 ? 22.495 11.829 -10.501 1.00 93.81 119 GLY A O 1
ATOM 964 N N . ASP A 1 120 ? 20.761 10.704 -11.400 1.00 94.69 120 ASP A N 1
ATOM 965 C CA . ASP A 1 120 ? 19.725 11.607 -10.898 1.00 94.69 120 ASP A CA 1
ATOM 966 C C . ASP A 1 120 ? 19.643 11.574 -9.367 1.00 94.69 120 ASP A C 1
ATOM 968 O O . ASP A 1 120 ? 19.808 10.532 -8.737 1.00 94.69 120 ASP A O 1
ATOM 972 N N . SER A 1 121 ? 19.343 12.716 -8.747 1.00 90.94 121 SER A N 1
ATOM 973 C CA . SER A 1 121 ? 19.195 12.834 -7.290 1.00 90.94 121 SER A CA 1
ATOM 974 C C . SER A 1 121 ? 18.127 11.923 -6.671 1.00 90.94 121 SER A C 1
ATOM 976 O O . SER A 1 121 ? 18.173 11.695 -5.462 1.00 90.94 121 SER A O 1
ATOM 978 N N . ASN A 1 122 ? 17.194 11.403 -7.472 1.00 89.81 122 ASN A N 1
ATOM 979 C CA . ASN A 1 122 ? 16.145 10.473 -7.060 1.00 89.81 122 ASN A CA 1
ATOM 980 C C . ASN A 1 122 ? 16.444 9.009 -7.421 1.00 89.81 122 ASN A C 1
ATOM 982 O O . ASN A 1 122 ? 15.636 8.137 -7.110 1.00 89.81 122 ASN A O 1
ATOM 986 N N . ALA A 1 123 ? 17.574 8.718 -8.072 1.00 93.62 123 ALA A N 1
ATOM 987 C CA . ALA A 1 123 ? 17.947 7.353 -8.412 1.00 93.62 123 ALA A CA 1
ATOM 988 C C . ALA A 1 123 ? 18.568 6.637 -7.197 1.00 93.62 123 ALA A C 1
ATOM 990 O O . ALA A 1 123 ? 19.510 7.169 -6.603 1.00 93.62 123 ALA A O 1
ATOM 991 N N . PRO A 1 124 ? 18.148 5.403 -6.866 1.00 93.75 124 PRO A N 1
ATOM 992 C CA . PRO A 1 124 ? 18.723 4.656 -5.747 1.00 93.75 124 PRO A CA 1
ATOM 993 C C . PRO A 1 124 ? 20.240 4.490 -5.858 1.00 93.75 124 PRO A C 1
ATOM 995 O O . PRO A 1 124 ? 20.975 4.725 -4.900 1.00 93.75 124 PRO A O 1
ATOM 998 N N . MET A 1 125 ? 20.731 4.207 -7.067 1.00 94.69 125 MET A N 1
ATOM 999 C CA . MET A 1 125 ? 22.166 4.086 -7.323 1.00 94.69 125 MET A CA 1
ATOM 1000 C C . MET A 1 125 ? 22.930 5.390 -7.099 1.00 94.69 125 MET A C 1
ATOM 1002 O O . MET A 1 125 ? 24.090 5.340 -6.690 1.00 94.69 125 MET A O 1
ATOM 1006 N N . ARG A 1 126 ? 22.307 6.559 -7.304 1.00 96.00 126 ARG A N 1
ATOM 1007 C CA . ARG A 1 126 ? 22.943 7.839 -6.979 1.00 96.00 126 ARG A CA 1
ATOM 1008 C C . ARG A 1 126 ? 23.266 7.913 -5.500 1.00 96.00 126 ARG A C 1
ATOM 1010 O O . ARG A 1 126 ? 24.388 8.285 -5.179 1.00 96.00 126 ARG A O 1
ATOM 1017 N N . TRP A 1 127 ? 22.326 7.514 -4.647 1.00 94.75 127 TRP A N 1
ATOM 1018 C CA . TRP A 1 127 ? 22.486 7.513 -3.191 1.00 94.75 127 TRP A CA 1
ATOM 1019 C C . TRP A 1 127 ? 23.586 6.556 -2.736 1.00 94.75 127 TRP A C 1
ATOM 1021 O O . TRP A 1 127 ? 24.331 6.868 -1.809 1.00 94.75 127 TRP A O 1
ATOM 1031 N N . VAL A 1 128 ? 23.725 5.414 -3.415 1.00 94.12 128 VAL A N 1
ATOM 1032 C CA . VAL A 1 128 ? 24.819 4.462 -3.177 1.00 94.12 128 VAL A CA 1
ATOM 1033 C C . VAL A 1 128 ? 26.164 5.093 -3.546 1.00 94.12 128 VAL A C 1
ATOM 1035 O O . VAL A 1 128 ? 27.074 5.131 -2.720 1.00 94.12 128 VAL A O 1
ATOM 1038 N N . MET A 1 129 ? 26.274 5.659 -4.753 1.00 93.75 129 MET A N 1
ATOM 1039 C CA . MET A 1 129 ? 27.500 6.297 -5.254 1.00 93.75 129 MET A CA 1
ATOM 1040 C C . MET A 1 129 ? 27.920 7.534 -4.445 1.00 93.75 129 MET A C 1
ATOM 1042 O O . MET A 1 129 ? 29.105 7.854 -4.388 1.00 93.75 129 MET A O 1
ATOM 1046 N N . SER A 1 130 ? 26.967 8.260 -3.856 1.00 94.62 130 SER A N 1
ATOM 1047 C CA . SER A 1 130 ? 27.214 9.435 -3.008 1.00 94.62 130 SER A CA 1
ATOM 1048 C C . SER A 1 130 ? 27.326 9.106 -1.516 1.00 94.62 130 SER A C 1
ATOM 1050 O O . SER A 1 130 ? 27.534 10.021 -0.719 1.00 94.62 130 SER A O 1
ATOM 1052 N N . HIS A 1 131 ? 27.210 7.830 -1.130 1.00 92.81 131 HIS A N 1
ATOM 1053 C CA . HIS A 1 131 ? 27.229 7.367 0.260 1.00 92.81 131 HIS A CA 1
ATOM 1054 C C . HIS A 1 131 ? 26.169 8.045 1.156 1.00 92.81 131 HIS A C 1
ATOM 1056 O O . HIS A 1 131 ? 26.411 8.359 2.324 1.00 92.81 131 HIS A O 1
ATOM 1062 N N . GLU A 1 132 ? 24.961 8.258 0.628 1.00 92.50 132 GLU A N 1
ATOM 1063 C CA . GLU A 1 132 ? 23.820 8.818 1.362 1.00 92.50 132 GLU A CA 1
ATOM 1064 C C . GLU A 1 132 ? 23.194 7.771 2.299 1.00 92.50 132 GLU A C 1
ATOM 1066 O O . GLU A 1 132 ? 22.127 7.217 2.032 1.00 92.50 132 GLU A O 1
ATOM 1071 N N . ALA A 1 133 ? 23.864 7.515 3.427 1.00 90.50 133 ALA A N 1
ATOM 1072 C CA . ALA A 1 133 ? 23.563 6.421 4.355 1.00 90.50 133 ALA A CA 1
ATOM 1073 C C . ALA A 1 133 ? 22.080 6.293 4.746 1.00 90.50 133 ALA A C 1
ATOM 1075 O O . ALA A 1 133 ? 21.557 5.185 4.783 1.00 90.50 133 ALA A O 1
ATOM 1076 N N . ALA A 1 134 ? 21.381 7.406 4.997 1.00 90.75 134 ALA A N 1
ATOM 1077 C CA . ALA A 1 134 ? 19.967 7.372 5.378 1.00 90.75 134 ALA A CA 1
ATOM 1078 C C . ALA A 1 134 ? 19.057 6.854 4.256 1.00 90.75 134 ALA A C 1
ATOM 1080 O O . ALA A 1 134 ? 18.150 6.066 4.510 1.00 90.75 134 ALA A O 1
ATOM 1081 N N . LYS A 1 135 ? 19.314 7.264 3.009 1.00 92.19 135 LYS A N 1
ATOM 1082 C CA . LYS A 1 135 ? 18.543 6.801 1.851 1.00 92.19 135 LYS A CA 1
ATOM 1083 C C . LYS A 1 135 ? 18.902 5.368 1.483 1.00 92.19 135 LYS A C 1
ATOM 1085 O O . LYS A 1 135 ? 18.011 4.592 1.165 1.00 92.19 135 LYS A O 1
ATOM 1090 N N . VAL A 1 136 ? 20.184 5.007 1.581 1.00 93.50 136 VAL A N 1
ATOM 1091 C CA . VAL A 1 136 ? 20.640 3.624 1.387 1.00 93.50 136 VAL A CA 1
ATOM 1092 C C . VAL A 1 136 ? 19.981 2.692 2.406 1.00 93.50 136 VAL A C 1
ATOM 1094 O O . VAL A 1 136 ? 19.434 1.666 2.015 1.00 93.50 136 VAL A O 1
ATOM 1097 N N . ALA A 1 137 ? 19.941 3.075 3.685 1.00 91.75 137 ALA A N 1
ATOM 1098 C CA . ALA A 1 137 ? 19.249 2.307 4.718 1.00 91.75 137 ALA A CA 1
ATOM 1099 C C . ALA A 1 137 ? 17.742 2.176 4.433 1.00 91.75 137 ALA A C 1
ATOM 1101 O O . ALA A 1 137 ? 17.197 1.079 4.494 1.00 91.75 137 ALA A O 1
ATOM 1102 N N . ALA A 1 138 ? 17.071 3.259 4.033 1.00 90.50 138 ALA A N 1
ATOM 1103 C CA . ALA A 1 138 ? 15.644 3.206 3.712 1.00 90.50 138 ALA A CA 1
ATOM 1104 C C . ALA A 1 138 ? 15.328 2.336 2.477 1.00 90.50 138 ALA A C 1
ATOM 1106 O O . ALA A 1 138 ? 14.324 1.633 2.464 1.00 90.50 138 ALA A O 1
ATOM 1107 N N . ALA A 1 139 ? 16.173 2.378 1.442 1.00 91.88 139 ALA A N 1
ATOM 1108 C CA . ALA A 1 139 ? 15.931 1.707 0.163 1.00 91.88 139 ALA A CA 1
ATOM 1109 C C . ALA A 1 139 ? 16.409 0.248 0.124 1.00 91.88 139 ALA A C 1
ATOM 1111 O O . ALA A 1 139 ? 15.736 -0.606 -0.450 1.00 91.88 139 ALA A O 1
ATOM 1112 N N . PHE A 1 140 ? 17.564 -0.029 0.732 1.00 92.44 140 PHE A N 1
ATOM 1113 C CA . PHE A 1 140 ? 18.271 -1.312 0.649 1.00 92.44 140 PHE A CA 1
ATOM 1114 C C . PHE A 1 140 ? 18.520 -1.950 2.022 1.00 92.44 140 PHE A C 1
ATOM 1116 O O . PHE A 1 140 ? 18.823 -3.137 2.113 1.00 92.44 140 PHE A O 1
ATOM 1123 N N . GLY A 1 141 ? 18.393 -1.187 3.109 1.00 91.62 141 GLY A N 1
ATOM 1124 C CA . GLY A 1 141 ? 18.706 -1.623 4.473 1.00 91.62 141 GLY A CA 1
ATOM 1125 C C . GLY A 1 141 ? 20.149 -1.414 4.868 1.00 91.62 141 GLY A C 1
ATOM 1126 O O . GLY A 1 141 ? 20.434 -0.807 5.898 1.00 91.62 141 GLY A O 1
ATOM 1127 N N . SER A 1 142 ? 21.065 -1.875 4.030 1.00 89.25 142 SER A N 1
ATOM 1128 C CA . SER A 1 142 ? 22.500 -1.751 4.244 1.00 89.25 142 SER A CA 1
ATOM 1129 C C . SER A 1 142 ? 23.232 -1.775 2.907 1.00 89.25 142 SER A C 1
ATOM 1131 O O . SER A 1 142 ? 22.656 -2.108 1.873 1.00 89.25 142 SER A O 1
ATOM 1133 N N . THR A 1 143 ? 24.516 -1.427 2.927 1.00 90.00 143 THR A N 1
ATOM 1134 C CA . THR A 1 143 ? 25.408 -1.665 1.788 1.00 90.00 143 THR A CA 1
ATOM 1135 C C . THR A 1 143 ? 25.649 -3.155 1.563 1.00 90.00 143 THR A C 1
ATOM 1137 O O . THR A 1 143 ? 25.684 -3.587 0.421 1.00 90.00 143 THR A O 1
ATOM 1140 N N . ASP A 1 144 ? 25.712 -3.951 2.631 1.00 90.56 144 ASP A N 1
ATOM 1141 C CA . ASP A 1 144 ? 25.922 -5.400 2.542 1.00 90.56 144 ASP A CA 1
ATOM 1142 C C . ASP A 1 144 ? 24.773 -6.080 1.770 1.00 90.56 144 ASP A C 1
ATOM 1144 O O . ASP A 1 144 ? 25.005 -6.958 0.945 1.00 90.56 144 ASP A O 1
ATOM 1148 N N . ASN A 1 145 ? 23.531 -5.614 1.949 1.00 90.56 145 ASN A N 1
ATOM 1149 C CA . ASN A 1 145 ? 22.377 -6.100 1.183 1.00 90.56 145 ASN A CA 1
ATOM 1150 C C . ASN A 1 145 ? 22.469 -5.769 -0.314 1.00 90.56 145 ASN A C 1
ATOM 1152 O O . ASN A 1 145 ? 21.898 -6.485 -1.133 1.00 90.56 145 ASN A O 1
ATOM 1156 N N . ILE A 1 146 ? 23.158 -4.685 -0.681 1.00 92.25 146 ILE A N 1
ATOM 1157 C CA . ILE A 1 146 ? 23.399 -4.327 -2.085 1.00 92.25 146 ILE A CA 1
ATOM 1158 C C . ILE A 1 146 ? 24.380 -5.326 -2.696 1.00 92.25 146 ILE A C 1
ATOM 1160 O O . ILE A 1 146 ? 24.131 -5.820 -3.793 1.00 92.25 146 ILE A O 1
ATOM 1164 N N . ASP A 1 147 ? 25.448 -5.664 -1.970 1.00 90.56 147 ASP A N 1
ATOM 1165 C CA . ASP A 1 147 ? 26.460 -6.629 -2.414 1.00 90.56 147 ASP A CA 1
ATOM 1166 C C . ASP A 1 147 ? 25.899 -8.058 -2.530 1.00 90.56 147 ASP A C 1
ATOM 1168 O O . ASP A 1 147 ? 26.358 -8.843 -3.358 1.00 90.56 147 ASP A O 1
ATOM 1172 N N . LEU A 1 148 ? 24.891 -8.391 -1.717 1.00 90.56 148 LEU A N 1
ATOM 1173 C CA . LEU A 1 148 ? 24.177 -9.672 -1.752 1.00 90.56 148 LEU A CA 1
ATOM 1174 C C . LEU A 1 148 ? 23.030 -9.716 -2.774 1.00 90.56 148 LEU A C 1
ATOM 1176 O O . LEU A 1 148 ? 22.439 -10.778 -2.976 1.00 90.56 148 LEU A O 1
ATOM 1180 N N . CYS A 1 149 ? 22.682 -8.588 -3.400 1.00 90.69 149 CYS A N 1
ATOM 1181 C CA . CYS A 1 149 ? 21.583 -8.533 -4.355 1.00 90.69 149 CYS A CA 1
ATOM 1182 C C . CYS A 1 149 ? 21.903 -9.399 -5.589 1.00 90.69 149 CYS A C 1
ATOM 1184 O O . CYS A 1 149 ? 22.979 -9.236 -6.177 1.00 90.69 149 CYS A O 1
ATOM 1186 N N . PRO A 1 150 ? 20.990 -10.293 -6.021 1.00 90.31 150 PRO A N 1
ATOM 1187 C CA . PRO A 1 150 ? 21.196 -11.082 -7.226 1.00 90.31 150 PRO A CA 1
ATOM 1188 C C . PRO A 1 150 ? 21.490 -10.198 -8.436 1.00 90.31 150 PRO A C 1
ATOM 1190 O O . PRO A 1 150 ? 20.793 -9.217 -8.696 1.00 90.31 150 PRO A O 1
ATOM 1193 N N . VAL A 1 151 ? 22.519 -10.563 -9.198 1.00 87.44 151 VAL A N 1
ATOM 1194 C CA . VAL A 1 151 ? 22.905 -9.814 -10.403 1.00 87.44 151 VAL A CA 1
ATOM 1195 C C . VAL A 1 151 ? 21.980 -10.163 -11.571 1.00 87.44 151 VAL A C 1
ATOM 1197 O O . VAL A 1 151 ? 21.707 -9.315 -12.414 1.00 87.44 151 VAL A O 1
ATOM 1200 N N . SER A 1 152 ? 21.472 -11.398 -11.616 1.00 92.12 152 SER A N 1
ATOM 1201 C CA . SER A 1 152 ? 20.567 -11.865 -12.667 1.00 92.12 152 SER A CA 1
ATOM 1202 C C . SER A 1 152 ? 19.100 -11.764 -12.252 1.00 92.12 152 SER A C 1
ATOM 1204 O O . SER A 1 152 ? 18.721 -12.140 -11.142 1.00 92.12 152 SER A O 1
ATOM 1206 N N . TRP A 1 153 ? 18.242 -11.366 -13.194 1.00 93.62 153 TRP A N 1
ATOM 1207 C CA . TRP A 1 153 ? 16.787 -11.438 -13.041 1.00 93.62 153 TRP A CA 1
ATOM 1208 C C . TRP A 1 153 ? 16.271 -12.873 -12.857 1.00 93.62 153 TRP A C 1
ATOM 1210 O O . TRP A 1 153 ? 15.207 -13.065 -12.267 1.00 93.62 153 TRP A O 1
ATOM 1220 N N . ASP A 1 154 ? 17.013 -13.891 -13.301 1.00 91.62 154 ASP A N 1
ATOM 1221 C CA . ASP A 1 154 ? 16.655 -15.305 -13.108 1.00 91.62 154 ASP A CA 1
ATOM 1222 C C . ASP A 1 154 ? 16.822 -15.769 -11.652 1.00 91.62 154 ASP A C 1
ATOM 1224 O O . ASP A 1 154 ? 16.142 -16.694 -11.213 1.00 91.62 154 ASP A O 1
ATOM 1228 N N . GLU A 1 155 ? 17.663 -15.083 -10.884 1.00 91.00 155 GLU A N 1
ATOM 1229 C CA . GLU A 1 155 ? 17.907 -15.361 -9.465 1.00 91.00 155 GLU A CA 1
ATOM 1230 C C . GLU A 1 155 ? 17.145 -14.391 -8.550 1.00 91.00 155 GLU A C 1
ATOM 1232 O O . GLU A 1 155 ? 17.005 -14.634 -7.354 1.00 91.00 155 GLU A O 1
ATOM 1237 N N . TYR A 1 156 ? 16.634 -13.287 -9.101 1.00 92.88 156 TYR A N 1
ATOM 1238 C CA . TYR A 1 156 ? 15.889 -12.297 -8.336 1.00 92.88 156 TYR A CA 1
ATOM 1239 C C . TYR A 1 156 ? 14.462 -12.788 -8.007 1.00 92.88 156 TYR A C 1
ATOM 1241 O O . TYR A 1 156 ? 13.755 -13.235 -8.921 1.00 92.88 156 TYR A O 1
ATOM 1249 N N . PRO A 1 157 ? 13.992 -12.664 -6.745 1.00 92.56 157 PRO A N 1
ATOM 1250 C CA . PRO A 1 157 ? 12.658 -13.088 -6.310 1.00 92.56 157 PRO A CA 1
ATOM 1251 C C . PRO A 1 157 ? 11.581 -12.124 -6.822 1.00 92.56 157 PRO A C 1
ATOM 1253 O O . PRO A 1 157 ? 11.053 -11.270 -6.111 1.00 92.56 157 PRO A O 1
ATOM 1256 N N . LEU A 1 158 ? 11.306 -12.212 -8.119 1.00 92.62 158 LEU A N 1
ATOM 1257 C CA . LEU A 1 158 ? 10.382 -11.320 -8.791 1.00 92.62 158 LEU A CA 1
ATOM 1258 C C . LEU A 1 158 ? 8.940 -11.814 -8.637 1.00 92.62 158 LEU A C 1
ATOM 1260 O O . LEU A 1 158 ? 8.538 -12.779 -9.297 1.00 92.62 158 LEU A O 1
ATOM 1264 N N . LEU A 1 159 ? 8.158 -11.082 -7.840 1.00 92.31 159 LEU A N 1
ATOM 1265 C CA . LEU A 1 159 ? 6.755 -11.385 -7.546 1.00 92.31 159 LEU A CA 1
ATOM 1266 C C . LEU A 1 159 ? 5.913 -11.596 -8.812 1.00 92.31 159 LEU A C 1
ATOM 1268 O O . LEU A 1 159 ? 5.123 -12.533 -8.864 1.00 92.31 159 LEU A O 1
ATOM 1272 N N . SER A 1 160 ? 6.115 -10.783 -9.857 1.00 92.56 160 SER A N 1
ATOM 1273 C CA . SER A 1 160 ? 5.339 -10.886 -11.101 1.00 92.56 160 SER A CA 1
ATOM 1274 C C . SER A 1 160 ? 5.571 -12.178 -11.888 1.00 92.56 160 SER A C 1
ATOM 1276 O O . SER A 1 160 ? 4.733 -12.573 -12.696 1.00 92.56 160 SER A O 1
ATOM 1278 N N . LYS A 1 161 ? 6.691 -12.860 -11.626 1.00 94.12 161 LYS A N 1
ATOM 1279 C CA . LYS A 1 161 ? 7.023 -14.184 -12.165 1.00 94.12 161 LYS A CA 1
ATOM 1280 C C . LYS A 1 161 ? 6.720 -15.314 -11.171 1.00 94.12 161 LYS A C 1
ATOM 1282 O O . LYS A 1 161 ? 7.178 -16.431 -11.379 1.00 94.12 161 LYS A O 1
ATOM 1287 N N . GLY A 1 162 ? 5.993 -15.026 -10.091 1.00 95.25 162 GLY A N 1
ATOM 1288 C CA . GLY A 1 162 ? 5.609 -16.008 -9.079 1.00 95.25 162 GLY A CA 1
ATOM 1289 C C . GLY A 1 162 ? 6.755 -16.491 -8.191 1.00 95.25 162 GLY A C 1
ATOM 1290 O O . GLY A 1 162 ? 6.665 -17.576 -7.628 1.00 95.25 162 GLY A O 1
ATOM 1291 N N . ARG A 1 163 ? 7.837 -15.713 -8.065 1.00 94.38 163 ARG A N 1
ATOM 1292 C CA . ARG A 1 163 ? 9.018 -16.077 -7.268 1.00 94.38 163 ARG A CA 1
ATOM 1293 C C . ARG A 1 163 ? 9.115 -15.206 -6.023 1.00 94.38 163 ARG A C 1
ATOM 1295 O O . ARG A 1 163 ? 9.095 -13.981 -6.132 1.00 94.38 163 ARG A O 1
ATOM 1302 N N . LEU A 1 164 ? 9.269 -15.843 -4.870 1.00 91.00 164 LEU A N 1
ATOM 1303 C CA . LEU A 1 164 ? 9.557 -15.220 -3.581 1.00 91.00 164 LEU A CA 1
ATOM 1304 C C . LEU A 1 164 ? 10.965 -15.617 -3.124 1.00 91.00 164 LEU A C 1
ATOM 1306 O O . LEU A 1 164 ? 11.581 -16.524 -3.681 1.00 91.00 164 LEU A O 1
ATOM 1310 N N . ALA A 1 165 ? 11.489 -14.937 -2.105 1.00 87.38 165 ALA A N 1
ATOM 1311 C CA . ALA A 1 165 ? 12.795 -15.282 -1.541 1.00 87.38 165 ALA A CA 1
ATOM 1312 C C . ALA A 1 165 ? 12.792 -16.670 -0.869 1.00 87.38 165 ALA A C 1
ATOM 1314 O O . ALA A 1 165 ? 13.821 -17.341 -0.825 1.00 87.38 165 ALA A O 1
ATOM 1315 N N . ASP A 1 166 ? 11.638 -17.098 -0.358 1.00 88.25 166 ASP A N 1
ATOM 1316 C CA . ASP A 1 166 ? 11.432 -18.322 0.413 1.00 88.25 166 ASP A CA 1
ATOM 1317 C C . ASP A 1 166 ? 10.391 -19.271 -0.209 1.00 88.25 166 ASP A C 1
ATOM 1319 O O . ASP A 1 166 ? 9.944 -20.215 0.446 1.00 88.25 166 ASP A O 1
ATOM 1323 N N . GLY A 1 167 ? 10.029 -19.076 -1.483 1.00 92.19 167 GLY A N 1
ATOM 1324 C CA . GLY A 1 167 ? 9.078 -19.951 -2.165 1.00 92.19 167 GLY A CA 1
ATOM 1325 C C . GLY A 1 167 ? 8.551 -19.421 -3.494 1.00 92.19 167 GLY A C 1
ATOM 1326 O O . GLY A 1 167 ? 9.174 -18.601 -4.167 1.00 92.19 167 GLY A O 1
ATOM 1327 N N . GLU A 1 168 ? 7.374 -19.908 -3.867 1.00 94.56 168 GLU A N 1
ATOM 1328 C CA . GLU A 1 168 ? 6.656 -19.518 -5.078 1.00 94.56 168 GLU A CA 1
ATOM 1329 C C . GLU A 1 168 ? 5.253 -19.025 -4.725 1.00 94.56 168 GLU A C 1
ATOM 1331 O O . GLU A 1 168 ? 4.711 -19.339 -3.663 1.00 94.56 168 GLU A O 1
ATOM 1336 N N . ILE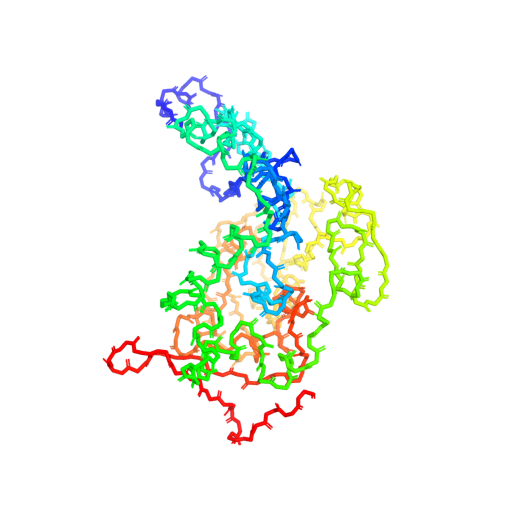 A 1 169 ? 4.659 -18.250 -5.627 1.00 94.69 169 ILE A N 1
ATOM 1337 C CA . ILE A 1 169 ? 3.318 -17.696 -5.459 1.00 94.69 169 ILE A CA 1
ATOM 1338 C C . ILE A 1 169 ? 2.590 -17.610 -6.795 1.00 94.69 169 ILE A C 1
ATOM 1340 O O . ILE A 1 169 ? 3.168 -17.243 -7.817 1.00 94.69 169 ILE A O 1
ATOM 1344 N N . ASP A 1 170 ? 1.293 -17.901 -6.784 1.00 96.00 170 ASP A N 1
ATOM 1345 C CA . ASP A 1 170 ? 0.434 -17.620 -7.929 1.00 96.00 170 ASP A CA 1
ATOM 1346 C C . ASP A 1 170 ? 0.123 -16.117 -7.973 1.00 96.00 170 ASP A C 1
ATOM 1348 O O . ASP A 1 170 ? -0.763 -15.608 -7.282 1.00 96.00 170 ASP A O 1
ATOM 1352 N N . TYR A 1 171 ? 0.910 -15.393 -8.768 1.00 95.12 171 TYR A N 1
ATOM 1353 C CA . TYR A 1 171 ? 0.816 -13.942 -8.892 1.00 95.12 171 TYR A CA 1
ATOM 1354 C C . TYR A 1 171 ? -0.517 -13.466 -9.483 1.00 95.12 171 TYR A C 1
ATOM 1356 O O . TYR A 1 171 ? -1.017 -12.405 -9.105 1.00 95.12 171 TYR A O 1
ATOM 1364 N N . ASP A 1 172 ? -1.101 -14.222 -10.415 1.00 93.94 172 ASP A N 1
ATOM 1365 C CA . ASP A 1 172 ? -2.386 -13.860 -11.012 1.00 93.94 172 ASP A CA 1
ATOM 1366 C C . ASP A 1 172 ? -3.532 -14.116 -10.027 1.00 93.94 172 ASP A C 1
ATOM 1368 O O . ASP A 1 172 ? -4.412 -13.259 -9.882 1.00 93.94 172 ASP A O 1
ATOM 1372 N N . ALA A 1 173 ? -3.494 -15.239 -9.302 1.00 95.38 173 ALA A N 1
ATOM 1373 C CA . ALA A 1 173 ? -4.478 -15.548 -8.271 1.00 95.38 173 ALA A CA 1
ATOM 1374 C C . ALA A 1 173 ? -4.385 -14.592 -7.073 1.00 95.38 173 ALA A C 1
ATOM 1376 O O . ALA A 1 173 ? -5.421 -14.187 -6.553 1.00 95.38 173 ALA A O 1
ATOM 1377 N N . LEU A 1 174 ? -3.184 -14.137 -6.689 1.00 94.12 174 LEU A N 1
ATOM 1378 C CA . LEU A 1 174 ? -2.984 -13.149 -5.615 1.00 94.12 174 LEU A CA 1
ATOM 1379 C C . LEU A 1 174 ? -3.794 -11.860 -5.826 1.00 94.12 174 LEU A C 1
ATOM 1381 O O . LEU A 1 174 ? -4.190 -11.201 -4.867 1.00 94.12 174 LEU A O 1
ATOM 1385 N N . ARG A 1 175 ? -4.065 -11.487 -7.082 1.00 92.25 175 ARG A N 1
ATOM 1386 C CA . ARG A 1 175 ? -4.869 -10.299 -7.402 1.00 92.25 175 ARG A CA 1
ATOM 1387 C C . ARG A 1 175 ? -6.358 -10.500 -7.144 1.00 92.25 175 ARG A C 1
ATOM 1389 O O . ARG A 1 175 ? -7.105 -9.538 -7.300 1.00 92.25 175 ARG A O 1
ATOM 1396 N N . ASP A 1 176 ? -6.818 -11.702 -6.825 1.00 93.69 176 ASP A N 1
ATOM 1397 C CA . ASP A 1 176 ? -8.204 -11.994 -6.477 1.00 93.69 176 ASP A C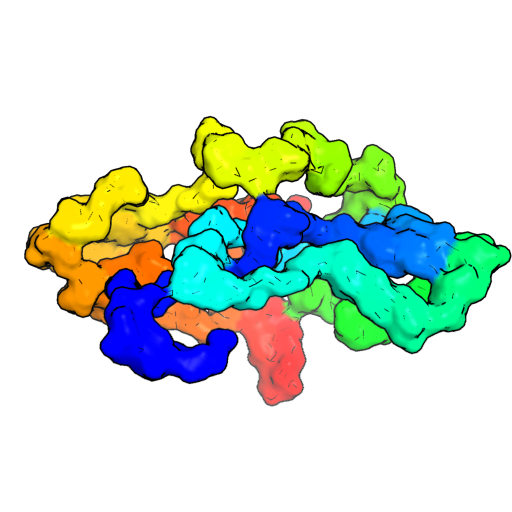A 1
ATOM 1398 C C . ASP A 1 176 ? -8.445 -11.874 -4.965 1.00 93.69 176 ASP A C 1
ATOM 1400 O O . ASP A 1 176 ? -7.654 -12.365 -4.165 1.00 93.69 176 ASP A O 1
ATOM 1404 N N . ASP A 1 177 ? -9.539 -11.221 -4.566 1.00 92.25 177 ASP A N 1
ATOM 1405 C CA . ASP A 1 177 ? -9.804 -10.936 -3.150 1.00 92.25 177 ASP A CA 1
ATOM 1406 C C . ASP A 1 177 ? -10.145 -12.196 -2.342 1.00 92.25 177 ASP A C 1
ATOM 1408 O O . ASP A 1 177 ? -9.779 -12.284 -1.168 1.00 92.25 177 ASP A O 1
ATOM 1412 N N . ASP A 1 178 ? -10.809 -13.186 -2.947 1.00 92.94 178 ASP A N 1
ATOM 1413 C CA . ASP A 1 178 ? -11.157 -14.430 -2.256 1.00 92.94 178 ASP A CA 1
ATOM 1414 C C . ASP A 1 178 ? -9.927 -15.324 -2.101 1.00 92.94 178 ASP A C 1
ATOM 1416 O O . ASP A 1 178 ? -9.705 -15.898 -1.029 1.00 92.94 178 ASP A O 1
ATOM 1420 N N . TYR A 1 179 ? -9.081 -15.385 -3.132 1.00 95.12 179 TYR A N 1
ATOM 1421 C CA . TYR A 1 179 ? -7.784 -16.049 -3.032 1.00 95.12 179 TYR A CA 1
ATOM 1422 C C . TYR A 1 179 ? -6.904 -15.378 -1.969 1.00 95.12 179 TYR A C 1
ATOM 1424 O O . TYR A 1 179 ? -6.423 -16.056 -1.060 1.00 95.12 179 TYR A O 1
ATOM 1432 N N . ALA A 1 180 ? -6.768 -14.047 -2.016 1.00 93.94 180 ALA A N 1
ATOM 1433 C CA . ALA A 1 180 ? -5.990 -13.285 -1.044 1.00 93.94 180 ALA A CA 1
ATOM 1434 C C . ALA A 1 180 ? -6.472 -13.519 0.395 1.00 93.94 180 ALA A C 1
ATOM 1436 O O . ALA A 1 180 ? -5.662 -13.747 1.293 1.00 93.94 180 ALA A O 1
ATOM 1437 N N . ARG A 1 181 ? -7.792 -13.531 0.619 1.00 92.12 181 ARG A N 1
ATOM 1438 C CA . ARG A 1 181 ? -8.384 -13.792 1.938 1.00 92.12 181 ARG A CA 1
ATOM 1439 C C . ARG A 1 181 ? -8.098 -15.209 2.431 1.00 92.12 181 ARG A C 1
ATOM 1441 O O . ARG A 1 181 ? -7.671 -15.384 3.566 1.00 92.12 181 ARG A O 1
ATOM 1448 N N . THR A 1 182 ? -8.339 -16.218 1.596 1.00 93.50 182 THR A N 1
ATOM 1449 C CA . THR A 1 182 ? -8.215 -17.637 1.986 1.00 93.50 182 THR A CA 1
ATOM 1450 C C . THR A 1 182 ? -6.770 -18.091 2.197 1.00 93.50 182 THR A C 1
ATOM 1452 O O . THR A 1 182 ? -6.550 -19.069 2.906 1.00 93.50 182 THR A O 1
ATOM 1455 N N . HIS A 1 183 ? -5.799 -17.360 1.643 1.00 93.56 183 HIS A N 1
ATOM 1456 C CA . HIS A 1 183 ? -4.368 -17.651 1.767 1.00 93.56 183 HIS A CA 1
ATOM 1457 C C . HIS A 1 183 ? -3.627 -16.692 2.717 1.00 93.56 183 HIS A C 1
ATOM 1459 O O . HIS A 1 183 ? -2.409 -16.778 2.837 1.00 93.56 183 HIS A O 1
ATOM 1465 N N . GLY A 1 184 ? -4.343 -15.805 3.422 1.00 91.75 184 GLY A N 1
ATOM 1466 C CA . GLY A 1 184 ? -3.751 -14.937 4.448 1.00 91.75 184 GLY A CA 1
ATOM 1467 C C . GLY A 1 184 ? -2.935 -13.759 3.905 1.00 91.75 184 GLY A C 1
ATOM 1468 O O . GLY A 1 184 ? -2.032 -13.284 4.583 1.00 91.75 184 GLY A O 1
ATOM 1469 N N . TYR A 1 185 ? -3.245 -13.282 2.697 1.00 91.50 185 TYR A N 1
ATOM 1470 C CA . TYR A 1 185 ? -2.599 -12.115 2.081 1.00 91.50 185 TYR A CA 1
ATOM 1471 C C . TYR A 1 185 ? -3.322 -10.788 2.362 1.00 91.50 185 TYR A C 1
ATOM 1473 O O . TYR A 1 185 ? -2.846 -9.726 1.964 1.00 91.50 185 TYR A O 1
ATOM 1481 N N . LEU A 1 186 ? -4.477 -10.826 3.034 1.00 93.25 186 LEU A N 1
ATOM 1482 C CA . LEU A 1 186 ? -5.121 -9.628 3.572 1.00 93.25 186 LEU A CA 1
ATOM 1483 C C . LEU A 1 186 ? -4.580 -9.327 4.971 1.00 93.25 186 LEU A C 1
ATOM 1485 O O . LEU A 1 186 ? -4.309 -10.245 5.742 1.00 93.25 186 LEU A O 1
ATOM 1489 N N . LEU A 1 187 ? -4.458 -8.040 5.297 1.00 92.75 187 LEU A N 1
ATOM 1490 C CA . LEU A 1 187 ? -4.048 -7.614 6.632 1.00 92.75 187 LEU A CA 1
ATOM 1491 C C . LEU A 1 187 ? -5.122 -7.981 7.658 1.00 92.75 187 LEU A C 1
ATOM 1493 O O . LEU A 1 187 ? -6.293 -7.657 7.472 1.00 92.75 187 LEU A O 1
ATOM 1497 N N . ASP A 1 188 ? -4.702 -8.595 8.758 1.00 94.75 188 ASP A N 1
ATOM 1498 C CA . ASP A 1 188 ? -5.522 -8.773 9.951 1.00 94.75 188 ASP A CA 1
ATOM 1499 C C . ASP A 1 188 ? -5.582 -7.440 10.707 1.00 94.75 188 ASP A C 1
ATOM 1501 O O . ASP A 1 188 ? -4.547 -6.846 11.021 1.00 94.75 188 ASP A O 1
ATOM 1505 N N . HIS A 1 189 ? -6.781 -6.938 10.996 1.00 95.12 189 HIS A N 1
ATOM 1506 C CA . HIS A 1 189 ? -6.960 -5.693 11.746 1.00 95.12 189 HIS A CA 1
ATOM 1507 C C . HIS A 1 189 ? -7.135 -5.903 13.257 1.00 95.12 189 HIS A C 1
ATOM 1509 O O . HIS A 1 189 ? -7.276 -4.919 13.999 1.00 95.12 189 HIS A O 1
ATOM 1515 N N . GLY A 1 190 ? -7.097 -7.151 13.727 1.00 96.69 190 GLY A N 1
ATOM 1516 C CA . GLY A 1 190 ? -7.201 -7.540 15.128 1.00 96.69 190 GLY A CA 1
ATOM 1517 C C . GLY A 1 190 ? -8.628 -7.650 15.657 1.00 96.69 190 GLY A C 1
ATOM 1518 O O . GLY A 1 190 ? -8.813 -7.646 16.872 1.00 96.69 190 GLY A O 1
ATOM 1519 N N . TYR A 1 191 ? -9.635 -7.701 14.788 1.00 96.12 191 TYR A N 1
ATOM 1520 C CA . TYR A 1 191 ? -11.042 -7.888 15.154 1.00 96.12 191 TYR A CA 1
ATOM 1521 C C . TYR A 1 191 ? -11.783 -8.663 14.058 1.00 96.12 191 TYR A C 1
ATOM 1523 O O . TYR A 1 191 ? -11.271 -8.816 12.952 1.00 96.12 191 TYR A O 1
ATOM 1531 N N . ASP A 1 192 ? -12.982 -9.161 14.365 1.00 95.06 192 ASP A N 1
ATOM 1532 C CA . ASP A 1 192 ? -13.789 -9.902 13.396 1.00 95.06 192 ASP A CA 1
ATOM 1533 C C . ASP A 1 192 ? -14.405 -8.956 12.355 1.00 95.06 192 ASP A C 1
ATOM 1535 O O . ASP A 1 192 ? -15.441 -8.330 12.576 1.00 95.06 192 ASP A O 1
ATOM 1539 N N . GLU A 1 193 ? -13.763 -8.861 11.193 1.00 92.12 193 GLU A N 1
ATOM 1540 C CA . GLU A 1 193 ? -14.231 -8.044 10.070 1.00 92.12 193 GLU A CA 1
ATOM 1541 C C . GLU A 1 193 ? -15.442 -8.643 9.334 1.00 92.12 193 GLU A C 1
ATOM 1543 O O . GLU A 1 193 ? -16.020 -7.981 8.471 1.00 92.12 193 GLU A O 1
ATOM 1548 N N . THR A 1 194 ? -15.860 -9.872 9.664 1.00 92.94 194 THR A N 1
ATOM 1549 C CA . THR A 1 194 ? -17.096 -10.464 9.121 1.00 92.94 194 THR A CA 1
ATOM 1550 C C . THR A 1 194 ? -18.344 -9.954 9.841 1.00 92.94 194 THR A C 1
ATOM 1552 O O . THR A 1 194 ? -19.453 -10.009 9.299 1.00 92.94 194 THR A O 1
ATOM 1555 N N . LYS A 1 195 ? -18.169 -9.411 11.049 1.00 96.06 195 LYS A N 1
ATOM 1556 C CA . LYS A 1 195 ? -19.224 -8.802 11.852 1.00 96.06 195 LYS A CA 1
ATOM 1557 C C . LYS A 1 195 ? -19.620 -7.450 11.238 1.00 96.06 195 LYS A C 1
ATOM 1559 O O . LYS A 1 195 ? -18.751 -6.613 10.990 1.00 96.06 195 LYS A O 1
ATOM 1564 N N . PRO A 1 196 ? -20.918 -7.190 10.982 1.00 96.31 196 PRO A N 1
ATOM 1565 C CA . PRO A 1 196 ? -21.337 -5.891 10.468 1.00 96.31 196 PRO A CA 1
ATOM 1566 C C . PRO A 1 196 ? -21.049 -4.794 11.499 1.00 96.31 196 PRO A C 1
ATOM 1568 O O . PRO A 1 196 ? -21.143 -5.028 12.703 1.00 96.31 196 PRO A O 1
ATOM 1571 N N . ASP A 1 197 ? -20.769 -3.574 11.028 1.00 95.75 197 ASP A N 1
ATOM 1572 C CA . ASP A 1 197 ? -20.391 -2.446 11.892 1.00 95.75 197 ASP A CA 1
ATOM 1573 C C . ASP A 1 197 ? -21.399 -2.199 13.033 1.00 95.75 197 ASP A C 1
ATOM 1575 O O . ASP A 1 197 ? -20.992 -1.846 14.134 1.00 95.75 197 ASP A O 1
ATOM 1579 N N . SER A 1 198 ? -22.699 -2.440 12.805 1.00 96.75 198 SER A N 1
ATOM 1580 C CA . SER A 1 198 ? -23.770 -2.296 13.806 1.00 96.75 198 SER A CA 1
ATOM 1581 C C . SER A 1 198 ? -23.680 -3.279 14.972 1.00 96.75 198 SER A C 1
ATOM 1583 O O . SER A 1 198 ? -24.303 -3.069 16.009 1.00 96.75 198 SER A O 1
ATOM 1585 N N . GLU A 1 199 ? -22.942 -4.369 14.794 1.00 98.19 199 GLU A N 1
ATOM 1586 C CA . GLU A 1 199 ? -22.783 -5.398 15.805 1.00 98.19 199 GLU A CA 1
ATOM 1587 C C . GLU A 1 199 ? -21.502 -5.210 16.622 1.00 98.19 199 GLU A C 1
ATOM 1589 O O . GLU A 1 199 ? -21.401 -5.804 17.694 1.00 98.19 199 GLU A O 1
ATOM 1594 N N . LEU A 1 200 ? -20.546 -4.395 16.163 1.00 98.19 200 LEU A N 1
ATOM 1595 C CA . LEU A 1 200 ? -19.271 -4.195 16.851 1.00 98.19 200 LEU A CA 1
ATOM 1596 C C . LEU A 1 200 ? -19.472 -3.643 18.269 1.00 98.19 200 LEU A C 1
ATOM 1598 O O . LEU A 1 200 ? -20.283 -2.742 18.499 1.00 98.19 200 LEU A O 1
ATOM 1602 N N . ASP A 1 201 ? -18.730 -4.185 19.227 1.00 98.25 201 ASP A N 1
ATOM 1603 C CA . ASP A 1 201 ? -18.846 -3.851 20.644 1.00 98.25 201 ASP A CA 1
ATOM 1604 C C . ASP A 1 201 ? -17.474 -3.646 21.307 1.00 98.25 201 ASP A C 1
ATOM 1606 O O . ASP A 1 201 ? -16.435 -3.554 20.648 1.00 98.25 201 ASP A O 1
ATOM 1610 N N . ILE A 1 202 ? -17.474 -3.491 22.635 1.00 98.50 202 ILE A N 1
ATOM 1611 C CA . ILE A 1 202 ? -16.268 -3.142 23.389 1.00 98.50 202 ILE A CA 1
ATOM 1612 C C . ILE A 1 202 ? -15.193 -4.234 23.316 1.00 98.50 202 ILE A C 1
ATOM 1614 O O . ILE A 1 202 ? -14.007 -3.919 23.421 1.00 98.50 202 ILE A O 1
ATOM 1618 N N . ASP A 1 203 ? -15.573 -5.497 23.122 1.00 98.44 203 ASP A N 1
ATOM 1619 C CA . ASP A 1 203 ? -14.615 -6.597 23.070 1.00 98.44 203 ASP A CA 1
ATOM 1620 C C . ASP A 1 203 ? -13.877 -6.616 21.727 1.00 98.44 203 ASP A C 1
ATOM 1622 O O . ASP A 1 203 ? -12.663 -6.833 21.708 1.00 98.44 203 ASP A O 1
ATOM 1626 N N . ASP A 1 204 ? -14.544 -6.226 20.636 1.00 98.50 204 ASP A N 1
ATOM 1627 C CA . ASP A 1 204 ? -13.885 -5.973 19.348 1.00 98.50 204 ASP A CA 1
ATOM 1628 C C . ASP A 1 204 ? -12.838 -4.849 19.475 1.00 98.50 204 ASP A C 1
ATOM 1630 O O . ASP A 1 204 ? -11.717 -4.964 18.974 1.00 98.50 204 ASP A O 1
ATOM 1634 N N . MET A 1 205 ? -13.160 -3.776 20.214 1.00 98.50 205 MET A N 1
ATOM 1635 C CA . MET A 1 205 ? -12.224 -2.667 20.457 1.00 98.50 205 MET A CA 1
ATOM 1636 C C . MET A 1 205 ? -11.017 -3.106 21.280 1.00 98.50 205 MET A C 1
ATOM 1638 O O . MET A 1 205 ? -9.887 -2.698 21.003 1.00 98.50 205 MET A O 1
ATOM 1642 N N . ARG A 1 206 ? -11.238 -3.943 22.299 1.00 98.69 206 ARG A N 1
ATOM 1643 C CA . ARG A 1 206 ? -10.163 -4.513 23.122 1.00 98.69 206 ARG A CA 1
ATOM 1644 C C . ARG A 1 206 ? -9.259 -5.423 22.296 1.00 98.69 206 ARG A C 1
ATOM 1646 O O . ARG A 1 206 ? -8.040 -5.294 22.406 1.00 98.69 206 ARG A O 1
ATOM 1653 N N . SER A 1 207 ? -9.839 -6.272 21.448 1.00 98.50 207 SER A N 1
ATOM 1654 C CA . SER A 1 207 ? -9.103 -7.146 20.530 1.00 98.50 207 SER A CA 1
ATOM 1655 C C . SER A 1 207 ? -8.218 -6.324 19.589 1.00 98.50 207 SER A C 1
ATOM 1657 O O . SER A 1 207 ? -6.994 -6.484 19.566 1.00 98.50 207 SER A O 1
ATOM 1659 N N . ALA A 1 208 ? -8.805 -5.336 18.911 1.00 98.19 208 ALA A N 1
ATOM 1660 C CA . ALA A 1 208 ? -8.089 -4.494 17.962 1.00 98.19 208 ALA A CA 1
ATOM 1661 C C . ALA A 1 208 ? -7.010 -3.615 18.612 1.00 98.19 208 ALA A C 1
ATOM 1663 O O . ALA A 1 208 ? -5.960 -3.372 18.006 1.00 98.19 208 ALA A O 1
ATOM 1664 N N . ALA A 1 209 ? -7.249 -3.139 19.839 1.00 98.31 209 ALA A N 1
ATOM 1665 C CA . ALA A 1 209 ? -6.251 -2.420 20.622 1.00 98.31 209 ALA A CA 1
ATOM 1666 C C . ALA A 1 209 ? -5.074 -3.326 21.000 1.00 98.31 209 ALA A C 1
ATOM 1668 O O . ALA A 1 209 ? -3.922 -2.927 20.819 1.00 98.31 209 ALA A O 1
ATOM 1669 N N . SER A 1 210 ? -5.354 -4.550 21.462 1.00 98.38 210 SER A N 1
ATOM 1670 C CA . SER A 1 210 ? -4.324 -5.539 21.798 1.00 98.38 210 SER A CA 1
ATOM 1671 C C . SER A 1 210 ? -3.471 -5.880 20.581 1.00 98.38 210 SER A C 1
ATOM 1673 O O . SER A 1 210 ? -2.247 -5.946 20.683 1.00 98.38 210 SER A O 1
ATOM 1675 N N . TYR A 1 211 ? -4.091 -6.020 19.409 1.00 98.12 211 TYR A N 1
ATOM 1676 C CA . TYR A 1 211 ? -3.380 -6.287 18.157 1.00 98.12 211 TYR A CA 1
ATOM 1677 C C . TYR A 1 211 ? -2.524 -5.102 17.672 1.00 98.12 211 TYR A C 1
ATOM 1679 O O . TYR A 1 211 ? -1.628 -5.249 16.843 1.00 98.12 211 TYR A O 1
ATOM 1687 N N . ARG A 1 212 ? -2.740 -3.909 18.233 1.00 97.38 212 ARG A N 1
ATOM 1688 C CA . ARG A 1 212 ? -1.890 -2.721 18.049 1.00 97.38 212 ARG A CA 1
ATOM 1689 C C . ARG A 1 212 ? -0.917 -2.499 19.218 1.00 97.38 212 ARG A C 1
ATOM 1691 O O . ARG A 1 212 ? -0.353 -1.410 19.356 1.00 97.38 212 ARG A O 1
ATOM 1698 N N . GLY A 1 213 ? -0.733 -3.511 20.068 1.00 96.88 213 GLY A N 1
ATOM 1699 C CA . GLY A 1 213 ? 0.165 -3.473 21.223 1.00 96.88 213 GLY A CA 1
ATOM 1700 C C . GLY A 1 213 ? -0.347 -2.652 22.404 1.00 96.88 213 GLY A C 1
ATOM 1701 O O . GLY A 1 213 ? 0.425 -2.327 23.298 1.00 96.88 213 GLY A O 1
ATOM 1702 N N . GLY A 1 214 ? -1.619 -2.259 22.400 1.00 97.69 214 GLY A N 1
ATOM 1703 C CA . GLY A 1 214 ? -2.206 -1.395 23.417 1.00 97.69 214 GLY A CA 1
ATOM 1704 C C . GLY A 1 214 ? -3.477 -1.963 24.034 1.00 97.69 214 GLY A C 1
ATOM 1705 O O . GLY A 1 214 ? -3.712 -3.169 24.034 1.00 97.69 214 GLY A O 1
ATOM 1706 N N . LYS A 1 215 ? -4.298 -1.080 24.604 1.00 98.44 215 LYS A N 1
ATOM 1707 C CA . LYS A 1 215 ? -5.534 -1.422 25.317 1.00 98.44 215 LYS A CA 1
ATOM 1708 C C . LYS A 1 215 ? -6.628 -0.403 25.025 1.00 98.44 215 LYS A C 1
ATOM 1710 O O . LYS A 1 215 ? -6.359 0.789 24.896 1.00 98.44 215 LYS A O 1
ATOM 1715 N N . CYS A 1 216 ? -7.871 -0.870 24.988 1.00 98.62 216 CYS A N 1
ATOM 1716 C CA . CYS A 1 216 ? -9.036 -0.005 25.140 1.00 98.62 216 CYS A CA 1
ATOM 1717 C C . CYS A 1 216 ? -9.336 0.109 26.643 1.00 98.62 216 CYS A C 1
ATOM 1719 O O . CYS A 1 216 ? -9.577 -0.905 27.299 1.00 98.62 216 CYS A O 1
ATOM 1721 N N . LEU A 1 217 ? -9.254 1.321 27.196 1.00 98.62 217 LEU A N 1
ATOM 1722 C CA . LEU A 1 217 ? -9.451 1.601 28.623 1.00 98.62 217 LEU A CA 1
ATOM 1723 C C . LEU A 1 217 ? -10.912 1.901 28.979 1.00 98.62 217 LEU A C 1
ATOM 1725 O O . LEU A 1 217 ? -11.266 1.884 30.155 1.00 98.62 217 LEU A O 1
ATOM 1729 N N . SER A 1 218 ? -11.758 2.191 27.990 1.00 98.44 218 SER A N 1
ATOM 1730 C CA . SER A 1 218 ? -13.191 2.372 28.213 1.00 98.44 218 SER A CA 1
ATOM 1731 C C . SER A 1 218 ? -13.843 1.071 28.704 1.00 98.44 218 SER A C 1
ATOM 1733 O O . SER A 1 218 ? -13.602 -0.013 28.170 1.00 98.44 218 SER A O 1
ATOM 1735 N N . GLU A 1 219 ? -14.698 1.174 29.723 1.00 97.62 219 GLU A N 1
ATOM 1736 C CA . GLU A 1 219 ? -15.389 0.012 30.301 1.00 97.62 219 GLU A CA 1
ATOM 1737 C C . GLU A 1 219 ? -16.489 -0.530 29.379 1.00 97.62 219 GLU A C 1
ATOM 1739 O O . GLU A 1 219 ? -16.694 -1.743 29.302 1.00 97.62 219 GLU A O 1
ATOM 1744 N N . SER A 1 220 ? -17.162 0.368 28.652 1.00 97.44 220 SER A N 1
ATOM 1745 C CA . SER A 1 220 ? -18.294 0.066 27.775 1.00 97.44 220 SER A CA 1
ATOM 1746 C C . SER A 1 220 ? -18.329 0.974 26.547 1.00 97.44 220 SER A C 1
ATOM 1748 O O . SER A 1 220 ? -17.841 2.104 26.590 1.00 97.44 220 SER A O 1
ATOM 1750 N N . MET A 1 221 ? -19.009 0.515 25.499 1.00 97.81 221 MET A N 1
ATOM 1751 C CA . MET A 1 221 ? -19.454 1.335 24.373 1.00 97.81 221 MET A CA 1
ATOM 1752 C C . MET A 1 221 ? -20.886 0.959 23.991 1.00 97.81 221 MET A C 1
ATOM 1754 O O . MET A 1 221 ? -21.326 -0.163 24.253 1.00 97.81 221 MET A O 1
ATOM 1758 N N . THR A 1 222 ? -21.605 1.873 23.342 1.00 98.38 222 THR A N 1
ATOM 1759 C CA . THR A 1 222 ? -22.866 1.523 22.682 1.00 98.38 222 THR A CA 1
ATOM 1760 C C . THR A 1 222 ? -22.552 0.612 21.500 1.00 98.38 222 THR A C 1
ATOM 1762 O O . THR A 1 222 ? -21.767 0.980 20.628 1.00 98.38 222 THR A O 1
ATOM 1765 N N . LYS A 1 223 ? -23.154 -0.579 21.469 1.00 98.25 223 LYS A N 1
ATOM 1766 C CA . LYS A 1 223 ? -22.986 -1.534 20.368 1.00 98.25 223 LYS A CA 1
ATOM 1767 C C . LYS A 1 223 ? -23.330 -0.871 19.027 1.00 98.25 223 LYS A C 1
ATOM 1769 O O . LYS A 1 223 ? -24.372 -0.227 18.907 1.00 98.25 223 LYS A O 1
ATOM 1774 N N . GLY A 1 224 ? -22.429 -0.992 18.058 1.00 97.56 224 GLY A N 1
ATOM 1775 C CA . GLY A 1 224 ? -22.530 -0.390 16.730 1.00 97.56 224 GLY A CA 1
ATOM 1776 C C . GLY A 1 224 ? -22.147 1.090 16.629 1.00 97.56 224 GLY A C 1
ATOM 1777 O O . GLY A 1 224 ? -22.121 1.638 15.526 1.00 97.56 224 GLY A O 1
ATOM 1778 N N . ASP A 1 225 ? -21.840 1.768 17.740 1.00 98.00 225 ASP A N 1
ATOM 1779 C CA . ASP A 1 225 ? -21.415 3.168 17.707 1.00 98.00 225 ASP A CA 1
ATOM 1780 C C . ASP A 1 225 ? -19.910 3.287 17.465 1.00 98.00 225 ASP A C 1
ATOM 1782 O O . ASP A 1 225 ? -19.091 3.188 18.379 1.00 98.00 225 ASP A O 1
ATOM 1786 N N . LEU A 1 226 ? -19.544 3.554 16.212 1.00 97.56 226 LEU A N 1
ATOM 1787 C CA . LEU A 1 226 ? -18.147 3.730 15.828 1.00 97.56 226 LEU A CA 1
ATOM 1788 C C . LEU A 1 226 ? -17.627 5.167 15.963 1.00 97.56 226 LEU A C 1
ATOM 1790 O O . LEU A 1 226 ? -16.454 5.408 15.681 1.00 97.56 226 LEU A O 1
ATOM 1794 N N . TYR A 1 227 ? -18.458 6.136 16.351 1.00 97.69 227 TYR A N 1
ATOM 1795 C CA . TYR A 1 227 ? -18.098 7.558 16.289 1.00 97.69 227 TYR A CA 1
ATOM 1796 C C . TYR A 1 227 ? -17.923 8.211 17.657 1.00 97.69 227 TYR A C 1
ATOM 1798 O O . TYR A 1 227 ? -17.182 9.194 17.752 1.00 97.69 227 TYR A O 1
ATOM 1806 N N . THR A 1 228 ? -18.539 7.676 18.711 1.00 98.31 228 THR A N 1
ATOM 1807 C CA . THR A 1 228 ? -18.245 8.115 20.079 1.00 98.31 228 THR A CA 1
ATOM 1808 C C . THR A 1 228 ? -16.809 7.756 20.452 1.00 98.31 228 THR A C 1
ATOM 1810 O O . THR A 1 228 ? -16.330 6.652 20.197 1.00 98.31 228 THR A O 1
ATOM 1813 N N . LYS A 1 229 ? -16.085 8.722 21.026 1.00 98.62 229 LYS A N 1
ATOM 1814 C CA . LYS A 1 229 ? -14.691 8.522 21.425 1.00 98.62 229 LYS A CA 1
ATOM 1815 C C . LYS A 1 229 ? -14.599 7.535 22.585 1.00 98.62 229 LYS A C 1
ATOM 1817 O O . LYS A 1 229 ? -15.364 7.623 23.542 1.00 98.62 229 LYS A O 1
ATOM 1822 N N . LEU A 1 230 ? -13.611 6.655 22.503 1.00 98.81 230 LEU A N 1
ATOM 1823 C CA . LEU A 1 230 ? -13.164 5.794 23.590 1.00 98.81 230 LEU A CA 1
ATOM 1824 C C . LEU A 1 230 ? -11.773 6.236 24.046 1.00 98.81 230 LEU A C 1
ATOM 1826 O O . LEU A 1 230 ? -11.057 6.926 23.313 1.00 98.81 230 LEU A O 1
ATOM 1830 N N . LEU A 1 231 ? -11.399 5.829 25.256 1.00 98.75 231 LEU A N 1
ATOM 1831 C CA . LEU A 1 231 ? -10.062 6.032 25.797 1.00 98.75 231 LEU A CA 1
ATOM 1832 C C . LEU A 1 231 ? -9.189 4.821 25.460 1.00 98.75 231 LEU A C 1
ATOM 1834 O O . LEU A 1 231 ? -9.556 3.681 25.749 1.00 98.75 231 LEU A O 1
ATOM 1838 N N . TRP A 1 232 ? -8.019 5.075 24.887 1.00 98.75 232 TRP A N 1
ATOM 1839 C CA . TRP A 1 232 ? -7.052 4.066 24.457 1.00 98.75 232 TRP A CA 1
ATOM 1840 C C . TRP A 1 232 ? -5.709 4.288 25.154 1.00 98.75 232 TRP A C 1
ATOM 1842 O O . TRP A 1 232 ? -5.391 5.404 25.565 1.00 98.75 232 TRP A O 1
ATOM 1852 N N . GLU A 1 233 ? -4.912 3.231 25.265 1.00 98.50 233 GLU A N 1
ATOM 1853 C CA . GLU A 1 233 ? -3.531 3.254 25.755 1.00 98.50 233 GLU A CA 1
ATOM 1854 C C . GLU A 1 233 ? -2.648 2.487 24.768 1.00 98.50 233 GLU A C 1
ATOM 1856 O O . GLU A 1 233 ? -3.012 1.386 24.359 1.00 98.50 233 GLU A O 1
ATOM 1861 N N . CYS A 1 234 ? -1.516 3.048 24.343 1.00 97.31 234 CYS A N 1
ATOM 1862 C CA . CYS A 1 234 ? -0.595 2.362 23.430 1.00 97.31 234 CYS A CA 1
ATOM 1863 C C . CYS A 1 234 ? 0.459 1.523 24.175 1.00 97.31 234 CYS A C 1
ATOM 1865 O O . CYS A 1 234 ? 0.514 1.527 25.402 1.00 97.31 234 CYS A O 1
ATOM 1867 N N . HIS A 1 235 ? 1.331 0.839 23.428 1.00 95.06 235 HIS A N 1
ATOM 1868 C CA . HIS A 1 235 ? 2.414 0.016 23.982 1.00 95.06 235 HIS A CA 1
ATOM 1869 C C . HIS A 1 235 ? 3.412 0.794 24.861 1.00 95.06 235 HIS A C 1
ATOM 1871 O O . HIS A 1 235 ? 3.993 0.213 25.773 1.00 95.06 235 HIS A O 1
ATOM 1877 N N . ASP A 1 236 ? 3.576 2.099 24.624 1.00 94.12 236 ASP A N 1
ATOM 1878 C CA . ASP A 1 236 ? 4.425 2.991 25.431 1.00 94.12 236 ASP A CA 1
ATOM 1879 C C . ASP A 1 236 ? 3.672 3.617 26.626 1.00 94.12 236 ASP A C 1
ATOM 1881 O O . ASP A 1 236 ? 4.240 4.404 27.379 1.00 94.12 236 ASP A O 1
ATOM 1885 N N . GLY A 1 237 ? 2.388 3.289 26.823 1.00 96.81 237 GLY A N 1
ATOM 1886 C CA . GLY A 1 237 ? 1.569 3.803 27.927 1.00 96.81 237 GLY A CA 1
ATOM 1887 C C . GLY A 1 237 ? 0.934 5.178 27.686 1.00 96.81 237 GLY A C 1
ATOM 1888 O O . GLY A 1 237 ? 0.243 5.691 28.568 1.00 96.81 237 GLY A O 1
ATOM 1889 N N . HIS A 1 238 ? 1.117 5.780 26.507 1.00 97.00 238 HIS A N 1
ATOM 1890 C CA . HIS A 1 238 ? 0.439 7.026 26.143 1.00 97.00 238 HIS A CA 1
ATOM 1891 C C . HIS A 1 238 ? -1.070 6.809 26.042 1.00 97.00 238 HIS A C 1
ATOM 1893 O O . HIS A 1 238 ? -1.528 5.868 25.384 1.00 97.00 238 HIS A O 1
ATOM 1899 N N . ARG A 1 239 ? -1.840 7.712 26.652 1.00 98.25 239 ARG A N 1
ATOM 1900 C CA . ARG A 1 239 ? -3.304 7.665 26.668 1.00 98.25 239 ARG A CA 1
ATOM 1901 C C . ARG A 1 239 ? -3.885 8.704 25.730 1.00 98.25 239 ARG A C 1
ATOM 1903 O O . ARG A 1 239 ? -3.490 9.864 25.773 1.00 98.25 239 ARG A O 1
ATOM 1910 N N . PHE A 1 240 ? -4.844 8.297 24.911 1.00 98.12 240 PHE A N 1
ATOM 1911 C CA . PHE A 1 240 ? -5.449 9.173 23.913 1.00 98.12 240 PHE A CA 1
ATOM 1912 C C . PHE A 1 240 ? -6.910 8.810 23.661 1.00 98.12 240 PHE A C 1
ATOM 1914 O O . PHE A 1 240 ? -7.327 7.667 23.844 1.00 98.12 240 PHE A O 1
ATOM 1921 N N . GLU A 1 241 ? -7.692 9.796 23.227 1.00 98.38 241 GLU A N 1
ATOM 1922 C CA . GLU A 1 241 ? -9.085 9.596 22.841 1.00 98.38 241 GLU A CA 1
ATOM 1923 C C . GLU A 1 241 ? -9.219 9.517 21.321 1.00 98.38 241 GLU A C 1
ATOM 1925 O O . GLU A 1 241 ? -8.797 10.422 20.598 1.00 98.38 241 GLU A O 1
ATOM 1930 N N . ALA A 1 242 ? -9.874 8.469 20.835 1.00 98.06 242 ALA A N 1
ATOM 1931 C CA . ALA A 1 242 ? -10.197 8.295 19.423 1.00 98.06 242 ALA A CA 1
ATOM 1932 C C . ALA A 1 242 ? -11.516 7.532 19.289 1.00 98.06 242 ALA A C 1
ATOM 1934 O O . ALA A 1 242 ? -11.891 6.769 20.181 1.00 98.06 242 ALA A O 1
ATOM 1935 N N . SER A 1 243 ? -12.238 7.734 18.190 1.00 98.31 243 SER A N 1
ATOM 1936 C CA . SER A 1 243 ? -13.404 6.900 17.906 1.00 98.31 243 SER A CA 1
ATOM 1937 C C . SER A 1 243 ? -12.965 5.528 17.371 1.00 98.31 243 SER A C 1
ATOM 1939 O O . SER A 1 243 ? -11.909 5.438 16.730 1.00 98.31 243 SER A O 1
ATOM 1941 N N . PRO A 1 244 ? -13.763 4.464 17.573 1.00 98.31 244 PRO A N 1
ATOM 1942 C CA . PRO A 1 244 ? -13.553 3.181 16.906 1.00 98.31 244 PRO A CA 1
ATOM 1943 C C . PRO A 1 244 ? -13.329 3.308 15.398 1.00 98.31 244 PRO A C 1
ATOM 1945 O O . PRO A 1 244 ? -12.435 2.673 14.851 1.00 98.31 244 PRO A O 1
ATOM 1948 N N . TYR A 1 245 ? -14.089 4.176 14.724 1.00 97.81 245 TYR A N 1
ATOM 1949 C CA . TYR A 1 245 ? -13.964 4.404 13.287 1.00 97.81 245 TYR A CA 1
ATOM 1950 C C . TYR A 1 245 ? -12.561 4.895 12.910 1.00 97.81 245 TYR A C 1
ATOM 1952 O O . TYR A 1 245 ? -11.939 4.379 11.981 1.00 97.81 245 TYR A O 1
ATOM 1960 N N . THR A 1 246 ? -12.037 5.867 13.661 1.00 96.94 246 THR A N 1
ATOM 1961 C CA . THR A 1 246 ? -10.693 6.415 13.454 1.00 96.94 246 THR A CA 1
ATOM 1962 C C . THR A 1 246 ? -9.612 5.343 13.623 1.00 96.94 246 THR A C 1
ATOM 1964 O O . THR A 1 246 ? -8.669 5.305 12.833 1.00 96.94 246 THR A O 1
ATOM 1967 N N . VAL A 1 247 ? -9.766 4.449 14.601 1.00 97.12 247 VAL A N 1
ATOM 1968 C CA . VAL A 1 247 ? -8.785 3.393 14.895 1.00 97.12 247 VAL A CA 1
ATOM 1969 C C . VAL A 1 247 ? -8.865 2.217 13.917 1.00 97.12 247 VAL A C 1
ATOM 1971 O O . VAL A 1 247 ? -7.844 1.774 13.386 1.00 97.12 247 VAL A O 1
ATOM 1974 N N . LEU A 1 248 ? -10.070 1.696 13.681 1.00 96.44 248 LEU A N 1
ATOM 1975 C CA . LEU A 1 248 ? -10.281 0.460 12.927 1.00 96.44 248 LEU A CA 1
ATOM 1976 C C . LEU A 1 248 ? -10.350 0.683 11.423 1.00 96.44 248 LEU A C 1
ATOM 1978 O O . LEU A 1 248 ? -9.776 -0.099 10.676 1.00 96.44 248 LEU A O 1
ATOM 1982 N N . LYS A 1 249 ? -11.057 1.730 10.980 1.00 94.44 249 LYS A N 1
ATOM 1983 C CA . LYS A 1 249 ? -11.360 1.951 9.557 1.00 94.44 249 LYS A CA 1
ATOM 1984 C C . LYS A 1 249 ? -10.424 2.973 8.914 1.00 94.44 249 LYS A C 1
ATOM 1986 O O . LYS A 1 249 ? -10.058 2.821 7.759 1.00 94.44 249 LYS A O 1
ATOM 1991 N N . ALA A 1 250 ? -10.013 4.004 9.657 1.00 93.62 250 ALA A N 1
ATOM 1992 C CA . ALA A 1 250 ? -9.064 5.008 9.165 1.00 93.62 250 ALA A CA 1
ATOM 1993 C C . ALA A 1 250 ? -7.597 4.701 9.524 1.00 93.62 250 ALA A C 1
ATOM 1995 O O . ALA A 1 250 ? -6.720 5.492 9.184 1.00 93.62 250 ALA A O 1
ATOM 1996 N N . GLY A 1 251 ? -7.325 3.610 10.250 1.00 91.62 251 GLY A N 1
ATOM 1997 C CA . GLY A 1 251 ? -5.968 3.136 10.550 1.00 91.62 251 GLY A CA 1
ATOM 1998 C C . GLY A 1 251 ? -5.140 4.018 11.492 1.00 91.62 251 GLY A C 1
ATOM 1999 O O . GLY A 1 251 ? -3.931 3.824 11.593 1.00 91.62 251 GLY A O 1
ATOM 2000 N N . HIS A 1 252 ? -5.748 4.986 12.183 1.00 93.31 252 HIS A N 1
ATOM 2001 C CA . HIS A 1 252 ? -5.016 5.849 13.110 1.00 93.31 252 HIS A CA 1
ATOM 2002 C C . HIS A 1 252 ? -4.764 5.136 14.442 1.00 93.31 252 HIS A C 1
ATOM 2004 O O . HIS A 1 252 ? -5.536 4.287 14.883 1.00 93.31 252 HIS A O 1
ATOM 2010 N N . TRP A 1 253 ? -3.689 5.517 15.123 1.00 95.50 253 TRP A N 1
ATOM 2011 C CA . TRP A 1 253 ? -3.364 4.981 16.440 1.00 95.50 253 TRP A CA 1
ATOM 2012 C C . TRP A 1 253 ? -2.820 6.077 17.358 1.00 95.50 253 TRP A C 1
ATOM 2014 O O . TRP A 1 253 ? -3.258 7.224 17.280 1.00 95.50 253 TRP A O 1
ATOM 2024 N N . CYS A 1 254 ? -1.897 5.725 18.250 1.00 95.56 254 CYS A N 1
ATOM 2025 C CA . CYS A 1 254 ? -1.311 6.632 19.218 1.00 95.56 254 CYS A CA 1
ATOM 2026 C C . CYS A 1 254 ? -0.709 7.860 18.529 1.00 95.56 254 CYS A C 1
ATOM 2028 O O . CYS A 1 254 ? 0.237 7.704 17.752 1.00 95.56 254 CYS A O 1
ATOM 2030 N N . PRO A 1 255 ? -1.185 9.076 18.839 1.00 93.38 255 PRO A N 1
ATOM 2031 C CA . PRO A 1 255 ? -0.630 10.267 18.237 1.00 93.38 255 PRO A CA 1
ATOM 2032 C C . PRO A 1 255 ? 0.830 10.439 18.639 1.00 93.38 255 PRO A C 1
ATOM 2034 O O . PRO A 1 255 ? 1.587 10.863 17.798 1.00 93.38 255 PRO A O 1
ATOM 2037 N N . GLU A 1 256 ? 1.269 10.061 19.838 1.00 91.75 256 GLU A N 1
ATOM 2038 C CA . GLU A 1 256 ? 2.660 10.269 20.268 1.00 91.75 256 GLU A CA 1
ATOM 2039 C C . GLU A 1 256 ? 3.643 9.287 19.613 1.00 91.75 256 GLU A C 1
ATOM 2041 O O . GLU A 1 256 ? 4.704 9.694 19.144 1.00 91.75 256 GLU A O 1
ATOM 2046 N N . CYS A 1 257 ? 3.288 8.000 19.519 1.00 90.00 257 CYS A N 1
ATOM 2047 C CA . CYS A 1 257 ? 4.154 6.992 18.897 1.00 90.00 257 CYS A CA 1
ATOM 2048 C C . CYS A 1 257 ? 4.128 7.060 17.363 1.00 90.00 257 CYS A C 1
ATOM 2050 O O . CYS A 1 257 ? 5.134 6.763 16.723 1.00 90.00 257 CYS A O 1
ATOM 2052 N N . CYS A 1 258 ? 2.978 7.412 16.778 1.00 85.62 258 CYS A N 1
ATOM 2053 C CA . CYS A 1 258 ? 2.755 7.452 15.330 1.00 85.62 258 CYS A CA 1
ATOM 2054 C C . CYS A 1 258 ? 2.761 8.888 14.759 1.00 85.62 258 CYS A C 1
ATOM 2056 O O . CYS A 1 258 ? 2.359 9.087 13.614 1.00 85.62 258 CYS A O 1
ATOM 2058 N N . GLN A 1 259 ? 3.190 9.883 15.549 1.00 78.62 259 GLN A N 1
ATOM 2059 C CA . GLN A 1 259 ? 3.440 11.264 15.107 1.00 78.62 259 GLN A CA 1
ATOM 2060 C C . GLN A 1 259 ? 4.668 11.327 14.174 1.00 78.62 259 GLN A C 1
ATOM 2062 O O . GLN A 1 259 ? 5.506 10.418 14.178 1.00 78.62 259 GLN A O 1
ATOM 2067 N N . PRO A 1 260 ? 4.813 12.404 13.379 1.00 76.25 260 PRO A N 1
ATOM 2068 C CA . PRO A 1 260 ? 5.981 12.585 12.529 1.00 76.25 260 PRO A CA 1
ATOM 2069 C C . PRO A 1 260 ? 7.237 12.873 13.364 1.00 76.25 260 PRO A C 1
ATOM 2071 O O . PRO A 1 260 ? 7.139 13.423 14.450 1.00 76.25 260 PRO A O 1
A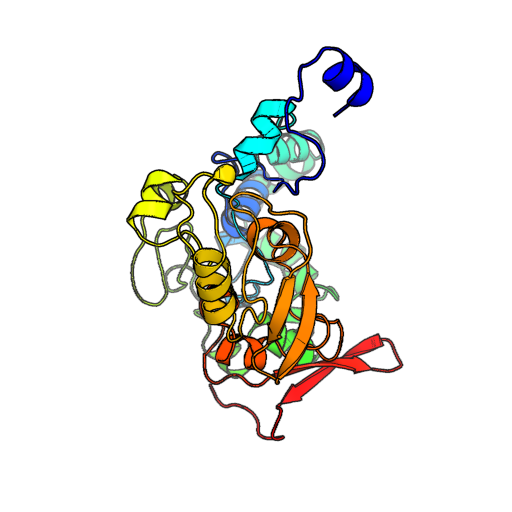TOM 2074 N N . GLU A 1 261 ? 8.390 12.504 12.803 1.00 75.94 261 GLU A N 1
ATOM 2075 C CA . GLU A 1 261 ? 9.773 12.775 13.224 1.00 75.94 261 GLU A CA 1
ATOM 2076 C C . GLU A 1 261 ? 10.126 12.809 14.743 1.00 75.94 261 GLU A C 1
ATOM 2078 O O . GLU A 1 261 ? 9.651 13.655 15.497 1.00 75.94 261 GLU A O 1
ATOM 2083 N N . PRO A 1 262 ? 11.115 12.011 15.203 1.00 88.81 262 PRO A N 1
ATOM 2084 C CA . PRO A 1 262 ? 11.906 11.056 14.429 1.00 88.81 262 PRO A CA 1
ATOM 2085 C C . PRO A 1 262 ? 11.117 9.771 14.153 1.00 88.81 262 PRO A C 1
ATOM 2087 O O . PRO A 1 262 ? 10.506 9.209 15.062 1.00 88.81 262 PRO A O 1
ATOM 2090 N N . TRP A 1 263 ? 11.165 9.277 12.913 1.00 89.88 263 TRP A N 1
ATOM 2091 C CA . TRP A 1 263 ? 10.480 8.046 12.514 1.00 89.88 263 TRP A CA 1
ATOM 2092 C C . TRP A 1 263 ? 11.236 6.815 13.002 1.00 89.88 263 TRP A C 1
ATOM 2094 O O . TRP A 1 263 ? 12.444 6.685 12.797 1.00 89.88 263 TRP A O 1
ATOM 2104 N N . LYS A 1 264 ? 10.503 5.905 13.644 1.00 90.62 264 LYS A N 1
ATOM 2105 C CA . LYS A 1 264 ? 11.032 4.718 14.334 1.00 90.62 264 LYS A CA 1
ATOM 2106 C C . LYS A 1 264 ? 10.267 3.457 13.931 1.00 90.62 264 LYS A C 1
ATOM 2108 O O . LYS A 1 264 ? 9.922 2.646 14.788 1.00 90.62 264 LYS A O 1
ATOM 2113 N N . PHE A 1 265 ? 9.945 3.323 12.646 1.00 89.25 265 PHE A N 1
ATOM 2114 C CA . PHE A 1 265 ? 9.071 2.262 12.135 1.00 89.25 265 PHE A CA 1
ATOM 2115 C C . PHE A 1 265 ? 9.544 0.858 12.539 1.00 89.25 265 PHE A C 1
ATOM 2117 O O . PHE A 1 265 ? 8.737 0.071 13.027 1.00 89.25 265 PHE A O 1
ATOM 2124 N N . ASP A 1 266 ? 10.854 0.603 12.493 1.00 89.94 266 ASP A N 1
ATOM 2125 C CA . ASP A 1 266 ? 11.471 -0.644 12.964 1.00 89.94 266 ASP A CA 1
ATOM 2126 C C . ASP A 1 266 ? 11.116 -1.003 14.408 1.00 89.94 266 ASP A C 1
ATOM 2128 O O . ASP A 1 266 ? 10.836 -2.152 14.749 1.00 89.94 266 ASP A O 1
ATOM 2132 N N . ILE A 1 267 ? 11.155 0.004 15.280 1.00 90.69 267 ILE A N 1
ATOM 2133 C CA . ILE A 1 267 ? 10.917 -0.149 16.714 1.00 90.69 267 ILE A CA 1
ATOM 2134 C C . ILE A 1 267 ? 9.419 -0.332 16.956 1.00 90.69 267 ILE A C 1
ATOM 2136 O O . ILE A 1 267 ? 9.031 -1.181 17.754 1.00 90.69 267 ILE A O 1
ATOM 2140 N N . LEU A 1 268 ? 8.580 0.417 16.236 1.00 92.19 268 LEU A N 1
ATOM 2141 C CA . LEU A 1 268 ? 7.125 0.308 16.325 1.00 92.19 268 LEU A CA 1
ATOM 2142 C C . LEU A 1 268 ? 6.632 -1.069 15.867 1.00 92.19 268 LEU A C 1
ATOM 2144 O O . LEU A 1 268 ? 5.779 -1.651 16.531 1.00 92.19 268 LEU A O 1
ATOM 2148 N N . ALA A 1 269 ? 7.201 -1.629 14.796 1.00 94.19 269 ALA A N 1
ATOM 2149 C CA . ALA A 1 269 ? 6.840 -2.954 14.288 1.00 94.19 269 ALA A CA 1
ATOM 2150 C C . ALA A 1 269 ? 7.058 -4.079 15.317 1.00 94.19 269 ALA A C 1
ATOM 2152 O O . ALA A 1 269 ? 6.363 -5.088 15.282 1.00 94.19 269 ALA A O 1
ATOM 2153 N N . LYS A 1 270 ? 7.971 -3.903 16.283 1.00 94.44 270 LYS A N 1
ATOM 2154 C CA . LYS A 1 270 ? 8.202 -4.890 17.356 1.00 94.44 270 LYS A CA 1
ATOM 2155 C C . LYS A 1 270 ? 7.079 -4.922 18.385 1.00 94.44 270 LYS A C 1
ATOM 2157 O O . LYS A 1 270 ? 6.856 -5.956 19.008 1.00 94.44 270 LYS A O 1
ATOM 2162 N N . SER A 1 271 ? 6.397 -3.796 18.566 1.00 94.50 271 SER A N 1
ATOM 2163 C CA . SER A 1 271 ? 5.373 -3.619 19.597 1.00 94.50 271 SER A CA 1
ATOM 2164 C C . SER A 1 271 ? 3.957 -3.575 19.030 1.00 94.50 271 SER A C 1
ATOM 2166 O O . SER A 1 271 ? 3.007 -3.767 19.779 1.00 94.50 271 SER A O 1
ATOM 2168 N N . ILE A 1 272 ? 3.794 -3.314 17.731 1.00 95.75 272 ILE A N 1
ATOM 2169 C CA . ILE A 1 272 ? 2.498 -3.154 17.065 1.00 95.75 272 ILE A CA 1
ATOM 2170 C C . ILE A 1 272 ? 2.337 -4.270 16.016 1.00 95.75 272 ILE A C 1
ATOM 2172 O O . ILE A 1 272 ? 2.723 -4.063 14.862 1.00 95.75 272 ILE A O 1
ATOM 2176 N N . PRO A 1 273 ? 1.744 -5.429 16.377 1.00 96.31 273 PRO A N 1
ATOM 2177 C CA . PRO A 1 273 ? 1.510 -6.538 15.446 1.00 96.31 273 PRO A CA 1
ATOM 2178 C C . PRO A 1 273 ? 0.811 -6.115 14.151 1.00 96.31 273 PRO A C 1
ATOM 2180 O O . PRO A 1 273 ? 1.246 -6.507 13.073 1.00 96.31 273 PRO A O 1
ATOM 2183 N N . PHE A 1 274 ? -0.190 -5.232 14.244 1.00 94.88 274 PHE A N 1
ATOM 2184 C CA . PHE A 1 274 ? -0.873 -4.677 13.074 1.00 94.88 274 PHE A CA 1
ATOM 2185 C C . PHE A 1 274 ? 0.094 -4.093 12.032 1.00 94.88 274 PHE A C 1
ATOM 2187 O O . PHE A 1 274 ? 0.020 -4.439 10.856 1.00 94.88 274 PHE A O 1
ATOM 2194 N N . PHE A 1 275 ? 1.026 -3.243 12.470 1.00 92.25 275 PHE A N 1
ATOM 2195 C CA . PHE A 1 275 ? 2.008 -2.597 11.597 1.00 92.25 275 PHE A CA 1
ATOM 2196 C C . PHE A 1 275 ? 3.118 -3.564 11.156 1.00 92.25 275 PHE A C 1
ATOM 2198 O O . PHE A 1 275 ? 3.630 -3.462 10.041 1.00 92.25 275 PHE A O 1
ATOM 2205 N N . ALA A 1 276 ? 3.458 -4.532 12.009 1.00 94.44 276 ALA A N 1
ATOM 2206 C CA . ALA A 1 276 ? 4.473 -5.547 11.746 1.00 94.44 276 ALA A CA 1
ATOM 2207 C C . ALA A 1 276 ? 4.196 -6.367 10.478 1.00 94.44 276 ALA A C 1
ATOM 2209 O O . ALA A 1 276 ? 5.145 -6.750 9.797 1.00 94.44 276 ALA A O 1
ATOM 2210 N N . GLN A 1 277 ? 2.918 -6.602 10.157 1.00 93.56 277 GLN A N 1
ATOM 2211 C CA . GLN A 1 277 ? 2.492 -7.313 8.946 1.00 93.56 277 GLN A CA 1
ATOM 2212 C C . GLN A 1 277 ? 3.046 -6.671 7.670 1.00 93.56 277 GLN A C 1
ATOM 2214 O O . GLN A 1 277 ? 3.486 -7.378 6.774 1.00 93.56 277 GLN A O 1
ATOM 2219 N N . VAL A 1 278 ? 3.056 -5.336 7.608 1.00 90.88 278 VAL A N 1
ATOM 2220 C CA . VAL A 1 278 ? 3.553 -4.589 6.444 1.00 90.88 278 VAL A CA 1
ATOM 2221 C C . VAL A 1 278 ? 5.055 -4.350 6.552 1.00 90.88 278 VAL A C 1
ATOM 2223 O O . VAL A 1 278 ? 5.765 -4.420 5.556 1.00 90.88 278 VAL A O 1
ATOM 2226 N N . TRP A 1 279 ? 5.567 -4.074 7.756 1.00 91.88 279 TRP A N 1
ATOM 2227 C CA . TRP A 1 279 ? 6.993 -3.787 7.926 1.00 91.88 279 TRP A CA 1
ATOM 2228 C C . TRP A 1 279 ? 7.864 -4.997 7.572 1.00 91.88 279 TRP A C 1
ATOM 2230 O O . TRP A 1 279 ? 8.812 -4.877 6.795 1.00 91.88 279 TRP A O 1
ATOM 2240 N N . TYR A 1 280 ? 7.524 -6.172 8.111 1.00 92.12 280 TYR A N 1
ATOM 2241 C CA . TYR A 1 280 ? 8.334 -7.383 7.971 1.00 92.12 280 TYR A CA 1
ATOM 2242 C C . TYR A 1 280 ? 8.207 -8.088 6.616 1.00 92.12 280 TYR A C 1
ATOM 2244 O O . TYR A 1 280 ? 8.910 -9.070 6.405 1.00 92.12 280 TYR A O 1
ATOM 2252 N N . ASP A 1 281 ? 7.384 -7.571 5.701 1.00 88.50 281 ASP A N 1
ATOM 2253 C CA . ASP A 1 281 ? 7.353 -8.003 4.297 1.00 88.50 281 ASP A CA 1
ATOM 2254 C C . ASP A 1 281 ? 8.707 -7.768 3.605 1.00 88.50 281 ASP A C 1
ATOM 2256 O O . ASP A 1 281 ? 9.189 -8.607 2.851 1.00 88.50 281 ASP A O 1
ATOM 2260 N N . SER A 1 282 ? 9.373 -6.648 3.916 1.00 88.69 282 SER A N 1
ATOM 2261 C CA . SER A 1 282 ? 10.646 -6.279 3.278 1.00 88.69 282 SER A CA 1
ATOM 2262 C C . SER A 1 282 ? 11.731 -5.783 4.242 1.00 88.69 282 SER A C 1
ATOM 2264 O O . SER A 1 282 ? 12.763 -5.276 3.796 1.00 88.69 282 SER A O 1
ATOM 2266 N N . HIS A 1 283 ? 11.503 -5.873 5.556 1.00 91.38 283 HIS A N 1
ATOM 2267 C CA . HIS A 1 283 ? 12.441 -5.429 6.593 1.00 91.38 283 HIS A CA 1
ATOM 2268 C C . HIS A 1 283 ? 12.725 -6.544 7.599 1.00 91.38 283 HIS A C 1
ATOM 2270 O O . HIS A 1 283 ? 11.840 -7.305 7.995 1.00 91.38 283 HIS A O 1
ATOM 2276 N N . ALA A 1 284 ? 13.966 -6.621 8.070 1.00 89.62 284 ALA A N 1
ATOM 2277 C CA . ALA A 1 284 ? 14.369 -7.611 9.050 1.00 89.62 284 ALA A CA 1
ATOM 2278 C C . ALA A 1 284 ? 13.846 -7.252 10.450 1.00 89.62 284 ALA A C 1
ATOM 2280 O O . ALA A 1 284 ? 13.879 -6.105 10.899 1.00 89.62 284 ALA A O 1
ATOM 2281 N N . ARG A 1 285 ? 13.441 -8.273 11.215 1.00 91.62 285 ARG A N 1
ATOM 2282 C CA . ARG A 1 285 ? 12.915 -8.110 12.587 1.00 91.62 285 ARG A CA 1
ATOM 2283 C C . ARG A 1 285 ? 13.920 -7.497 13.569 1.00 91.62 285 ARG A C 1
ATOM 2285 O O . ARG A 1 285 ? 13.523 -6.943 14.593 1.00 91.62 285 ARG A O 1
ATOM 2292 N N . GLY A 1 286 ? 15.216 -7.614 13.276 1.00 90.06 286 GLY A N 1
ATOM 2293 C CA . GLY A 1 286 ? 16.306 -7.100 14.105 1.00 90.06 286 GLY A CA 1
ATOM 2294 C C . GLY A 1 286 ? 16.547 -5.594 13.985 1.00 90.06 286 GLY A C 1
ATOM 2295 O O . GLY A 1 286 ? 17.193 -5.025 14.866 1.00 90.06 286 GLY A O 1
ATOM 2296 N N . GLU A 1 287 ? 16.008 -4.936 12.956 1.00 89.75 287 GLU A N 1
ATOM 2297 C CA . GLU A 1 287 ? 16.289 -3.527 12.662 1.00 89.75 287 GLU A CA 1
ATOM 2298 C C . GLU A 1 287 ? 15.872 -2.593 13.812 1.00 89.75 287 GLU A C 1
ATOM 2300 O O . GLU A 1 287 ? 14.977 -2.894 14.603 1.00 89.75 287 GLU A O 1
ATOM 2305 N N . ASN A 1 288 ? 16.578 -1.469 13.960 1.00 90.06 288 ASN A N 1
ATOM 2306 C CA . ASN A 1 288 ? 16.384 -0.481 15.034 1.00 90.06 288 ASN A CA 1
ATOM 2307 C C . ASN A 1 288 ? 16.703 0.942 14.537 1.00 90.06 288 ASN A C 1
ATOM 2309 O O . ASN A 1 288 ? 17.352 1.732 15.237 1.00 90.06 288 ASN A O 1
ATOM 2313 N N . GLY A 1 289 ? 16.317 1.236 13.296 1.00 89.62 289 GLY A N 1
ATOM 2314 C CA . GLY A 1 289 ? 16.561 2.506 12.634 1.00 89.62 289 GLY A CA 1
ATOM 2315 C C . GLY A 1 289 ? 15.744 3.651 13.222 1.00 89.62 289 GLY A C 1
ATOM 2316 O O . GLY A 1 289 ? 14.603 3.496 13.661 1.00 89.62 289 GLY A O 1
ATOM 2317 N N . ILE A 1 290 ? 16.357 4.831 13.231 1.00 91.12 290 ILE A N 1
ATOM 2318 C CA . ILE A 1 290 ? 15.718 6.101 13.553 1.00 91.12 290 ILE A CA 1
ATOM 2319 C C . ILE A 1 290 ? 16.043 7.080 12.429 1.00 91.12 290 ILE A C 1
ATOM 2321 O O . ILE A 1 290 ? 17.206 7.450 12.244 1.00 91.12 290 ILE A O 1
ATOM 2325 N N . TYR A 1 291 ? 15.008 7.519 11.721 1.00 90.06 291 TYR A N 1
ATOM 2326 C CA . TYR A 1 291 ? 15.096 8.464 10.611 1.00 90.06 291 TYR A CA 1
ATOM 2327 C C . TYR A 1 291 ? 14.604 9.841 11.054 1.00 90.06 291 TYR A C 1
ATOM 2329 O O . TYR A 1 291 ? 13.668 9.948 11.846 1.00 90.06 291 TYR A O 1
ATOM 2337 N N . TYR A 1 292 ? 15.242 10.897 10.566 1.00 91.38 292 TYR A N 1
ATOM 2338 C CA . TYR A 1 292 ? 14.928 12.275 10.948 1.00 91.38 292 TYR A CA 1
ATOM 2339 C C . TYR A 1 292 ? 15.385 13.260 9.868 1.00 91.38 292 TYR A C 1
ATOM 2341 O O . TYR A 1 292 ? 16.130 12.881 8.965 1.00 91.38 292 TYR A O 1
ATOM 2349 N N . TYR A 1 293 ? 14.960 14.513 9.942 1.00 90.12 293 TYR A N 1
ATOM 2350 C CA . TYR A 1 293 ? 15.520 15.609 9.170 1.00 90.12 293 TYR A CA 1
ATOM 2351 C C . TYR A 1 293 ? 16.561 16.358 10.001 1.00 90.12 293 TYR A C 1
ATOM 2353 O O . TYR A 1 293 ? 16.439 16.569 11.203 1.00 90.12 293 TYR A O 1
ATOM 2361 N N . LYS A 1 294 ? 17.637 16.760 9.339 1.00 87.38 294 LYS A N 1
ATOM 2362 C CA . LYS A 1 294 ? 18.604 17.719 9.869 1.00 87.38 294 LYS A CA 1
ATOM 2363 C C . LYS A 1 294 ? 18.078 19.141 9.656 1.00 87.38 294 LYS A C 1
ATOM 2365 O O . LYS A 1 294 ? 17.145 19.355 8.882 1.00 87.38 294 LYS A O 1
ATOM 2370 N N . ASP A 1 295 ? 18.721 20.121 10.286 1.00 86.88 295 ASP A N 1
ATOM 2371 C CA . ASP A 1 295 ? 18.332 21.540 10.199 1.00 86.88 295 ASP A CA 1
ATOM 2372 C C . ASP A 1 295 ? 18.301 22.078 8.752 1.00 86.88 295 ASP A C 1
ATOM 2374 O O . ASP A 1 295 ? 17.509 22.957 8.418 1.00 86.88 295 ASP A O 1
ATOM 2378 N N . ASP A 1 296 ? 19.127 21.516 7.866 1.00 86.69 296 ASP A N 1
ATOM 2379 C CA . ASP A 1 296 ? 19.184 21.824 6.431 1.00 86.69 296 ASP A CA 1
ATOM 2380 C C . ASP A 1 296 ? 18.168 21.030 5.583 1.00 86.69 296 ASP A C 1
ATOM 2382 O O . ASP A 1 296 ? 18.212 21.074 4.353 1.00 86.69 296 ASP A O 1
ATOM 2386 N N . LYS A 1 297 ? 17.243 20.308 6.231 1.00 82.12 297 LYS A N 1
ATOM 2387 C CA . LYS A 1 297 ? 16.288 19.355 5.640 1.00 82.12 297 LYS A CA 1
ATOM 2388 C C . LYS A 1 297 ? 16.929 18.138 4.970 1.00 82.12 297 LYS A C 1
ATOM 2390 O O . LYS A 1 297 ? 16.226 17.374 4.306 1.00 82.12 297 LYS A O 1
ATOM 2395 N N . ALA A 1 298 ? 18.231 17.906 5.143 1.00 84.06 298 ALA A N 1
ATOM 2396 C CA . ALA A 1 298 ? 18.829 16.648 4.725 1.00 84.06 298 ALA A CA 1
ATOM 2397 C C . ALA A 1 298 ? 18.320 15.507 5.614 1.00 84.06 298 ALA A C 1
ATOM 2399 O O . ALA A 1 298 ? 18.096 15.675 6.811 1.00 84.06 298 ALA A O 1
ATOM 2400 N N . VAL A 1 299 ? 18.158 14.318 5.039 1.00 87.81 299 VAL A N 1
ATOM 2401 C CA . VAL A 1 299 ? 17.737 13.139 5.803 1.00 87.81 299 VAL A CA 1
ATOM 2402 C C . VAL A 1 299 ? 18.889 12.596 6.652 1.00 87.81 299 VAL A C 1
ATOM 2404 O O . VAL A 1 299 ? 20.028 12.450 6.201 1.00 87.81 299 VAL A O 1
ATOM 2407 N N . GLY A 1 300 ? 18.589 12.317 7.913 1.00 87.81 300 GLY A N 1
ATOM 2408 C CA . GLY A 1 300 ? 19.452 11.684 8.894 1.00 87.81 300 GLY A CA 1
ATOM 2409 C C . GLY A 1 300 ? 18.980 10.270 9.217 1.00 87.81 300 GLY A C 1
ATOM 2410 O O . GLY A 1 300 ? 17.794 9.954 9.138 1.00 87.81 300 GLY A O 1
ATOM 2411 N N . PHE A 1 301 ? 19.934 9.425 9.594 1.00 90.44 301 PHE A N 1
ATOM 2412 C CA . PHE A 1 301 ? 19.698 8.064 10.050 1.00 90.44 301 PHE A CA 1
ATOM 2413 C C . PHE A 1 301 ? 20.670 7.740 11.176 1.00 90.44 301 PHE A C 1
ATOM 2415 O O . PHE A 1 301 ? 21.853 8.083 11.105 1.00 90.44 301 PHE A O 1
ATOM 2422 N N . ARG A 1 302 ? 20.169 7.078 12.214 1.00 88.81 302 ARG A N 1
ATOM 2423 C CA . ARG A 1 302 ? 20.981 6.493 13.280 1.00 88.81 302 ARG A CA 1
ATOM 2424 C C . ARG A 1 302 ? 20.305 5.245 13.815 1.00 88.81 302 ARG A C 1
ATOM 2426 O O . ARG A 1 302 ? 19.089 5.111 13.735 1.00 88.81 302 ARG A O 1
ATOM 2433 N N . LEU A 1 303 ? 21.084 4.375 14.433 1.00 85.50 303 LEU A N 1
ATOM 2434 C CA . LEU A 1 303 ? 20.561 3.212 15.138 1.00 85.50 303 LEU A CA 1
ATOM 2435 C C . LEU A 1 303 ? 20.350 3.568 16.607 1.00 85.50 303 LEU A C 1
ATOM 2437 O O . LEU A 1 303 ? 21.137 4.331 17.172 1.00 85.50 303 LEU A O 1
ATOM 2441 N N . LYS A 1 304 ? 19.279 3.042 17.213 1.00 79.38 304 LYS A N 1
ATOM 2442 C CA . LYS A 1 304 ? 18.870 3.364 18.593 1.00 79.38 304 LYS A CA 1
ATOM 2443 C C . LYS A 1 304 ? 20.018 3.253 19.608 1.00 79.38 304 LYS A C 1
ATOM 2445 O O . LYS A 1 304 ? 20.152 4.133 20.451 1.00 79.38 304 LYS A O 1
ATOM 2450 N N . ASP A 1 305 ? 20.869 2.238 19.456 1.00 75.50 305 ASP A N 1
ATOM 2451 C CA . ASP A 1 305 ? 21.955 1.921 20.395 1.00 75.50 305 ASP A CA 1
ATOM 2452 C C . ASP A 1 305 ? 23.356 2.288 19.859 1.00 75.50 305 ASP A C 1
ATOM 2454 O O . ASP A 1 305 ? 24.370 1.863 20.404 1.00 75.50 305 ASP A O 1
ATOM 2458 N N . GLY A 1 306 ? 23.444 3.047 18.758 1.00 56.31 306 GLY A N 1
ATOM 2459 C CA . GLY A 1 306 ? 24.718 3.470 18.151 1.00 56.31 306 GLY A CA 1
ATOM 2460 C C . GLY A 1 306 ? 25.535 2.368 17.454 1.00 56.31 306 GLY A C 1
ATOM 2461 O O . GLY A 1 306 ? 26.520 2.680 16.789 1.00 56.31 306 GLY A O 1
ATOM 2462 N N . ALA A 1 307 ? 25.136 1.098 17.553 1.00 38.88 307 ALA A N 1
ATOM 2463 C CA . ALA A 1 307 ? 25.765 -0.019 16.852 1.00 38.88 307 ALA A CA 1
ATOM 2464 C C . ALA A 1 307 ? 25.165 -0.200 15.454 1.00 38.88 307 ALA A C 1
ATOM 2466 O O . ALA A 1 307 ? 23.946 -0.255 15.341 1.00 38.88 307 ALA A O 1
ATOM 2467 N N . LEU A 1 308 ? 26.012 -0.340 14.422 1.00 38.88 308 LEU A N 1
ATOM 2468 C CA . LEU A 1 308 ? 25.626 -0.828 13.091 1.00 38.88 308 LEU A CA 1
ATOM 2469 C C . LEU A 1 308 ? 24.949 -2.194 13.240 1.00 38.88 308 LEU A C 1
ATOM 2471 O O . LEU A 1 308 ? 25.568 -3.148 13.711 1.00 38.88 308 LEU A O 1
ATOM 2475 N N . CYS A 1 309 ? 23.675 -2.279 12.862 1.00 35.47 309 CYS A N 1
ATOM 2476 C CA . CYS A 1 309 ? 22.967 -3.541 12.771 1.00 35.47 309 CYS A CA 1
ATOM 2477 C C . CYS A 1 309 ? 23.575 -4.263 11.571 1.00 35.47 309 CYS A C 1
ATOM 2479 O O . CYS A 1 309 ? 23.361 -3.860 10.430 1.00 35.47 309 CYS A O 1
ATOM 2481 N N . LYS A 1 310 ? 24.417 -5.258 11.848 1.00 32.09 310 LYS A N 1
ATOM 2482 C CA . LYS A 1 310 ? 24.733 -6.285 10.864 1.00 32.09 310 LYS A CA 1
ATOM 2483 C C . LYS A 1 310 ? 23.479 -7.142 10.751 1.00 32.09 310 LYS A C 1
ATOM 2485 O O . LYS A 1 310 ? 23.060 -7.711 11.761 1.00 32.09 310 LYS A O 1
ATOM 2490 N N . ILE A 1 311 ? 22.857 -7.103 9.578 1.00 36.56 311 ILE A N 1
ATOM 2491 C CA . ILE A 1 311 ? 21.779 -8.016 9.194 1.00 36.56 311 ILE A CA 1
ATOM 2492 C C . ILE A 1 311 ? 22.418 -9.378 8.925 1.00 36.56 311 ILE A C 1
ATOM 2494 O O . ILE A 1 311 ? 23.510 -9.387 8.312 1.00 36.56 311 ILE A O 1
#

pLDDT: mean 91.77, std 8.75, range [32.09, 98.81]

Foldseek 3Di:
DPPVVVCVVVVLQPPVPPADADADLALLAPDDPQVLQQLLVVLLQGGCQLQDWQLQFQLDDPPDDDDPRNVVVCSRPVPRDDYSNRVSVVVSVVCVVSNVSSPPRSVVCNVPPRVVCCCDPPTLNVCVVVVVVQSCCRRQVDVVSSVVADRHPVQHQDLCVQGDPPDGHDSSLCSDSVSCVVVVVDFDQQAPPVDPLQQDWQVRVQRNLVLQLWGFPDPTDNRSFQADWTWIAGNVGDIDIDGNSCVRRVVDDRCVLPPDPQDFLLVSLQRRNRSVSSCVVRDDNPAAKTWGADPVRRIDIAGPVRDDDDD

Secondary structure (DSSP, 8-state):
---HHHHHHTT-STT-TT--------GGG---HHHHHHHHHHHTT--HHHH--GGGS--S-SS----GGGHHHHHHH------HHHHHHHHHHH-THHHHHTTS-HHHHIIIIIHHHTTSTT-HHHHHHTT-HHHHHHHHSSHHHHHTS-SSTTTS--GGGTB-SSSB--HHHHTSHHHHHHTT-SPP-SS-TTS-GGG--HHHHHHHHHHTTSEE--S---TT--SS-EEEE-TT--EEEE-HHHHHTS----TTTSSSSSB-HHHHHHH-HHHHHHHTTTS-TT--EEEEE-TTS-EEEEETTSS----

Sequence (311 aa):
IRNLIEYDSDGKAPGFWKRVYNIGGGKINRRTGYDTFDGGFAIIGGSAESFLEPVWNCPRNFHGVWFSDSQVLEDYFHFRTQTVEDYWEIVAKAHPVYAVAKFLPSGLIKKLAIERLLGDSNAPMRWVMSHEAAKVAAAFGSTDNIDLCPVSWDEYPLLSKGRLADGEIDYDALRDDDYARTHGYLLDHGYDETKPDSELDIDDMRSAASYRGGKCLSESMTKGDLYTKLLWECHDGHRFEASPYTVLKAGHWCPECCQPEPWKFDILAKSIPFFAQVWYDSHARGENGIYYYKDDKAVGFRLKDGALCKI

Radius of gyration: 22.9 Å; chains: 1; bounding box: 58×42×64 Å

Organism: NCBI:txid2840953